Protein AF-X1G2Q8-F1 (afdb_monomer)

Nearest PDB structures (foldseek):
  5odh-assembly1_C  TM=8.848E-01  e=3.169E-07  Methanothermococcus thermolithotrophicus DSM 2095
  5odc-assembly1_I  TM=8.847E-01  e=3.314E-07  Methanothermococcus thermolithotrophicus DSM 2095
  7bkb-assembly1_C  TM=8.413E-01  e=1.380E-05  Methanospirillum hungatei JF-1

Structure (mmCIF, N/CA/C/O backbone):
data_AF-X1G2Q8-F1
#
_entry.id   AF-X1G2Q8-F1
#
loop_
_atom_site.group_PDB
_atom_site.id
_atom_site.type_symbol
_atom_site.label_atom_id
_atom_site.label_alt_id
_atom_site.label_comp_id
_atom_site.label_asym_id
_atom_site.label_entity_id
_atom_site.label_seq_id
_atom_site.pdbx_PDB_ins_code
_atom_site.Cartn_x
_atom_site.Cartn_y
_atom_site.Cartn_z
_atom_site.occupancy
_atom_site.B_iso_or_equiv
_atom_site.auth_seq_id
_atom_site.auth_comp_id
_atom_site.auth_asym_id
_atom_site.auth_atom_id
_atom_site.pdbx_PDB_model_num
ATOM 1 N N . MET A 1 1 ? 12.131 -15.204 2.339 1.00 41.84 1 MET A N 1
ATOM 2 C CA . MET A 1 1 ? 13.193 -14.345 1.762 1.00 41.84 1 MET A CA 1
ATOM 3 C C . MET A 1 1 ? 14.150 -13.924 2.862 1.00 41.84 1 MET A C 1
ATOM 5 O O . MET A 1 1 ? 13.689 -13.486 3.911 1.00 41.84 1 MET A O 1
ATOM 9 N N . ILE A 1 2 ? 15.453 -14.080 2.629 1.00 36.53 2 ILE A N 1
ATOM 10 C CA . ILE A 1 2 ? 16.525 -13.658 3.540 1.00 36.53 2 ILE A CA 1
ATOM 11 C C . ILE A 1 2 ? 16.548 -12.122 3.566 1.00 36.53 2 ILE A C 1
ATOM 13 O O . ILE A 1 2 ? 16.654 -11.487 2.520 1.00 36.53 2 ILE A O 1
ATOM 17 N N . LYS A 1 3 ? 16.390 -11.524 4.751 1.00 46.16 3 LYS A N 1
ATOM 18 C CA . LYS A 1 3 ? 16.389 -10.066 4.942 1.00 46.16 3 LYS A CA 1
ATOM 19 C C . LYS A 1 3 ? 17.826 -9.549 4.924 1.00 46.16 3 LYS A C 1
ATOM 21 O O . LYS A 1 3 ? 18.593 -9.859 5.832 1.00 46.16 3 LYS A O 1
ATOM 26 N N . ILE A 1 4 ? 18.192 -8.748 3.924 1.00 68.69 4 ILE A N 1
ATOM 27 C CA . ILE A 1 4 ? 19.528 -8.142 3.828 1.00 68.69 4 ILE A CA 1
ATOM 28 C C . ILE A 1 4 ? 19.425 -6.683 4.271 1.00 68.69 4 ILE A C 1
ATOM 30 O O . ILE A 1 4 ? 19.129 -5.789 3.481 1.00 68.69 4 ILE A O 1
ATOM 34 N N . LYS A 1 5 ? 19.688 -6.443 5.559 1.00 67.31 5 LYS A N 1
ATOM 35 C CA . LYS A 1 5 ? 19.560 -5.133 6.225 1.00 67.31 5 LYS A CA 1
ATOM 36 C C . LYS A 1 5 ? 20.263 -3.988 5.478 1.00 67.31 5 LYS A C 1
ATOM 38 O O . LYS A 1 5 ? 19.751 -2.874 5.474 1.00 67.31 5 LYS A O 1
ATOM 43 N N . ALA A 1 6 ? 21.399 -4.265 4.834 1.00 70.75 6 ALA A N 1
ATOM 44 C CA . ALA A 1 6 ? 22.154 -3.285 4.051 1.00 70.75 6 ALA A CA 1
ATOM 45 C C . ALA A 1 6 ? 21.423 -2.840 2.771 1.00 70.75 6 ALA A C 1
ATOM 47 O O . ALA A 1 6 ? 21.467 -1.666 2.410 1.00 70.75 6 ALA A O 1
ATOM 48 N N . ILE A 1 7 ? 20.712 -3.756 2.101 1.00 65.44 7 ILE A N 1
ATOM 49 C CA . ILE A 1 7 ? 19.916 -3.417 0.916 1.00 65.44 7 ILE A CA 1
ATOM 50 C C . ILE A 1 7 ? 18.719 -2.566 1.341 1.00 65.44 7 ILE A C 1
ATOM 52 O O . ILE A 1 7 ? 18.466 -1.516 0.762 1.00 65.44 7 ILE A O 1
ATOM 56 N N . GLU A 1 8 ? 18.041 -2.961 2.419 1.00 58.03 8 GLU A N 1
ATOM 57 C CA . GLU A 1 8 ? 16.879 -2.240 2.952 1.00 58.03 8 GLU A CA 1
ATOM 58 C C . GLU A 1 8 ? 17.214 -0.820 3.430 1.00 58.03 8 GLU A C 1
ATOM 60 O O . GLU A 1 8 ? 16.385 0.083 3.318 1.00 58.03 8 GLU A O 1
ATOM 65 N N . SER A 1 9 ? 18.419 -0.606 3.968 1.00 66.06 9 SER A N 1
ATOM 66 C CA . SER A 1 9 ? 18.833 0.704 4.474 1.00 66.06 9 SER A CA 1
ATOM 67 C C . SER A 1 9 ? 19.302 1.667 3.388 1.00 66.06 9 SER A C 1
ATOM 69 O O . SER A 1 9 ? 19.160 2.874 3.585 1.00 66.06 9 SER A O 1
ATOM 71 N N . ASN A 1 10 ? 19.851 1.147 2.284 1.00 72.44 10 ASN A N 1
ATOM 72 C CA . ASN A 1 10 ? 20.567 1.943 1.280 1.00 72.44 10 ASN A CA 1
ATOM 73 C C . ASN A 1 10 ? 19.833 2.023 -0.068 1.00 72.44 10 ASN A C 1
ATOM 75 O O . ASN A 1 10 ? 19.948 3.027 -0.763 1.00 72.44 10 ASN A O 1
ATOM 79 N N . PHE A 1 11 ? 19.036 1.012 -0.419 1.00 72.12 11 PHE A N 1
ATOM 80 C CA . PHE A 1 11 ? 18.315 0.913 -1.692 1.00 72.12 11 PHE A CA 1
ATOM 81 C C . PHE A 1 11 ? 16.807 0.978 -1.457 1.00 72.12 11 PHE A C 1
ATOM 83 O O . PHE A 1 11 ? 16.052 0.057 -1.772 1.00 72.12 11 PHE A O 1
ATOM 90 N N . SER A 1 12 ? 16.360 2.084 -0.863 1.00 69.44 12 SER A N 1
ATOM 91 C CA . SER A 1 12 ? 14.930 2.339 -0.699 1.00 69.44 12 SER A CA 1
ATOM 92 C C . SER A 1 12 ? 14.227 2.432 -2.060 1.00 69.44 12 SER A C 1
ATOM 94 O O . SER A 1 12 ? 14.839 2.724 -3.090 1.00 69.44 12 SER A O 1
ATOM 96 N N . LEU A 1 13 ? 12.908 2.231 -2.068 1.00 60.91 13 LEU A N 1
ATOM 97 C CA . LEU A 1 13 ? 12.103 2.379 -3.282 1.00 60.91 13 LEU A CA 1
ATOM 98 C C . LEU A 1 13 ? 12.210 3.798 -3.873 1.00 60.91 13 LEU A C 1
ATOM 100 O O . LEU A 1 13 ? 12.241 3.959 -5.093 1.00 60.91 13 LEU A O 1
ATOM 104 N N . ASP A 1 14 ? 12.316 4.820 -3.019 1.00 60.91 14 ASP A N 1
ATOM 105 C CA . ASP A 1 14 ? 12.543 6.207 -3.437 1.00 60.91 14 ASP A CA 1
ATOM 106 C C . ASP A 1 14 ? 13.871 6.346 -4.195 1.00 60.91 14 ASP A C 1
ATOM 108 O O . ASP A 1 14 ? 13.905 6.964 -5.261 1.00 60.91 14 ASP A O 1
ATOM 112 N N . TRP A 1 15 ? 14.943 5.733 -3.676 1.00 78.25 15 TRP A N 1
ATOM 113 C CA . TRP A 1 15 ? 16.259 5.736 -4.314 1.00 78.25 15 TRP A CA 1
ATOM 114 C C . TRP A 1 15 ? 16.225 5.026 -5.667 1.00 78.25 15 TRP A C 1
ATOM 116 O O . TRP A 1 15 ? 16.667 5.596 -6.659 1.00 78.25 15 TRP A O 1
ATOM 126 N N . LEU A 1 16 ? 15.632 3.828 -5.744 1.00 72.12 16 LEU A N 1
ATOM 127 C CA . LEU A 1 16 ? 15.523 3.065 -6.995 1.00 72.12 16 LEU A CA 1
ATOM 128 C C . LEU A 1 16 ? 14.726 3.823 -8.061 1.00 72.12 16 LEU A C 1
ATOM 130 O O . LEU A 1 16 ? 15.129 3.881 -9.223 1.00 72.12 16 LEU A O 1
ATOM 134 N N . ASN A 1 17 ? 13.615 4.449 -7.668 1.00 66.38 17 ASN A N 1
ATOM 135 C CA . ASN A 1 17 ? 12.820 5.273 -8.571 1.00 66.38 17 ASN A CA 1
ATOM 136 C C . ASN A 1 17 ? 13.583 6.523 -9.021 1.00 66.38 17 ASN A C 1
ATOM 138 O O . ASN A 1 17 ? 13.480 6.913 -10.182 1.00 66.38 17 ASN A O 1
ATOM 142 N N . ALA A 1 18 ? 14.342 7.163 -8.127 1.00 72.25 18 ALA A N 1
ATOM 143 C CA . ALA A 1 18 ? 15.193 8.292 -8.483 1.00 72.25 18 ALA A CA 1
ATOM 144 C C . ALA A 1 18 ? 16.290 7.869 -9.462 1.00 72.25 18 ALA A C 1
ATOM 146 O O . ALA A 1 18 ? 16.421 8.479 -10.518 1.00 72.25 18 ALA A O 1
ATOM 147 N N . PHE A 1 19 ? 16.991 6.776 -9.169 1.00 82.75 19 PHE A N 1
ATOM 148 C CA . PHE A 1 19 ? 18.004 6.191 -10.037 1.00 82.75 19 PHE A CA 1
ATOM 149 C C . PHE A 1 19 ? 17.450 5.873 -11.432 1.00 82.75 19 PHE A C 1
ATOM 151 O O . PHE A 1 19 ? 18.020 6.312 -12.426 1.00 82.75 19 PHE A O 1
ATOM 158 N N . HIS A 1 20 ? 16.297 5.200 -11.526 1.00 80.31 20 HIS A N 1
ATOM 159 C CA . HIS A 1 20 ? 15.651 4.908 -12.809 1.00 80.31 20 HIS A CA 1
ATOM 160 C C . HIS A 1 20 ? 15.349 6.180 -13.617 1.00 80.31 20 HIS A C 1
ATOM 162 O O . HIS A 1 20 ? 15.595 6.220 -14.823 1.00 80.31 20 HIS A O 1
ATOM 168 N N . ARG A 1 21 ? 14.861 7.241 -12.956 1.00 78.94 21 ARG A N 1
ATOM 169 C CA . ARG A 1 21 ? 14.631 8.541 -13.607 1.00 78.94 21 ARG A CA 1
ATOM 170 C C . ARG A 1 21 ? 15.933 9.167 -14.099 1.00 78.94 21 ARG A C 1
ATOM 172 O O . ARG A 1 21 ? 15.980 9.584 -15.251 1.00 78.94 21 ARG A O 1
ATOM 179 N N . TYR A 1 22 ? 16.968 9.205 -13.259 1.00 84.38 22 TYR A N 1
ATOM 180 C CA . TYR A 1 22 ? 18.265 9.771 -13.630 1.00 84.38 22 TYR A CA 1
ATOM 181 C C . TYR A 1 22 ? 18.888 9.027 -14.810 1.00 84.38 22 TYR A C 1
ATOM 183 O O . TYR A 1 22 ? 19.358 9.657 -15.750 1.00 84.38 22 TYR A O 1
ATOM 191 N N . MET A 1 23 ? 18.821 7.695 -14.822 1.00 85.69 23 MET A N 1
ATOM 192 C CA . MET A 1 23 ? 19.307 6.891 -15.944 1.00 85.69 23 MET A CA 1
ATOM 193 C C . MET A 1 23 ? 18.595 7.238 -17.255 1.00 85.69 23 MET A C 1
ATOM 195 O O . MET A 1 23 ? 19.252 7.396 -18.282 1.00 85.69 23 MET A O 1
ATOM 199 N N . ALA A 1 24 ? 17.270 7.410 -17.226 1.00 82.75 24 ALA A N 1
ATOM 200 C CA . ALA A 1 24 ? 16.497 7.776 -18.411 1.00 82.75 24 ALA A CA 1
ATOM 201 C C . ALA A 1 24 ? 16.858 9.178 -18.936 1.00 82.75 24 ALA A C 1
ATOM 203 O O . ALA A 1 24 ? 17.071 9.349 -20.136 1.00 82.75 24 ALA A O 1
ATOM 204 N N . THR A 1 25 ? 16.983 10.173 -18.050 1.00 83.88 25 THR A N 1
ATOM 205 C CA . THR A 1 25 ? 17.378 11.536 -18.446 1.00 83.88 25 THR A CA 1
ATOM 206 C C . THR A 1 25 ? 18.802 11.580 -18.985 1.00 83.88 25 THR A C 1
ATOM 208 O O . THR A 1 25 ? 19.056 12.207 -20.009 1.00 83.88 25 THR A O 1
ATOM 211 N N . THR A 1 26 ? 19.722 10.860 -18.344 1.00 88.94 26 THR A N 1
ATOM 212 C CA . THR A 1 26 ? 21.120 10.766 -18.766 1.00 88.94 26 THR A CA 1
ATOM 213 C C . THR A 1 26 ? 21.237 10.105 -20.140 1.00 88.94 26 THR A C 1
ATOM 215 O O . THR A 1 26 ? 21.936 10.622 -21.009 1.00 88.94 26 THR A O 1
ATOM 218 N N . ALA A 1 27 ? 20.496 9.019 -20.385 1.00 87.44 27 ALA A N 1
ATOM 219 C CA . ALA A 1 27 ? 20.452 8.363 -21.691 1.00 87.44 27 ALA A CA 1
ATOM 220 C C . ALA A 1 27 ? 19.905 9.284 -22.795 1.00 87.44 27 ALA A C 1
ATOM 222 O O . ALA A 1 27 ? 20.453 9.310 -23.896 1.00 87.44 27 ALA A O 1
ATOM 223 N N . LEU A 1 28 ? 18.862 10.071 -22.505 1.00 88.69 28 LEU A N 1
ATOM 224 C CA . LEU A 1 28 ? 18.304 11.041 -23.451 1.00 88.69 28 LEU A CA 1
ATOM 225 C C . LEU A 1 28 ? 19.317 12.135 -23.822 1.00 88.69 28 LEU A C 1
ATOM 227 O O . LEU A 1 28 ? 19.447 12.470 -25.001 1.00 88.69 28 LEU A O 1
ATOM 231 N N . ILE A 1 29 ? 20.052 12.657 -22.835 1.00 90.88 29 ILE A N 1
ATOM 232 C CA . ILE A 1 29 ? 21.080 13.685 -23.043 1.00 90.88 29 ILE A CA 1
ATOM 233 C C . ILE A 1 29 ? 22.232 13.117 -23.873 1.00 90.88 29 ILE A C 1
ATOM 235 O O . ILE A 1 29 ? 22.503 13.623 -24.960 1.00 90.88 29 ILE A O 1
ATOM 239 N N . PHE A 1 30 ? 22.874 12.040 -23.412 1.00 92.44 30 PHE A N 1
ATOM 240 C CA . PHE A 1 30 ? 24.030 11.473 -24.110 1.00 92.44 30 PHE A CA 1
ATOM 241 C C . PHE A 1 30 ? 23.675 10.948 -25.500 1.00 92.44 30 PHE A C 1
ATOM 243 O O . PHE A 1 30 ? 24.440 11.164 -26.436 1.00 92.44 30 PHE A O 1
ATOM 250 N N . GLY A 1 31 ? 22.505 10.323 -25.670 1.00 88.00 31 GLY A N 1
ATOM 251 C CA . GLY A 1 31 ? 22.037 9.873 -26.981 1.00 88.00 31 GLY A CA 1
ATOM 252 C C . GLY A 1 31 ? 21.821 11.030 -27.961 1.00 88.00 31 GLY A C 1
ATOM 253 O O . GLY A 1 31 ? 22.166 10.914 -29.135 1.00 88.00 31 GLY A O 1
ATOM 254 N N . SER A 1 32 ? 21.310 12.167 -27.483 1.00 90.44 32 SER A N 1
ATOM 255 C CA . SER A 1 32 ? 21.100 13.357 -28.320 1.00 90.44 32 SER A CA 1
ATOM 256 C C . SER A 1 32 ? 22.403 14.079 -28.653 1.00 90.44 32 SER A C 1
ATOM 258 O O . SER A 1 32 ? 22.590 14.505 -29.791 1.00 90.44 32 SER A O 1
ATOM 260 N N . VAL A 1 33 ? 23.333 14.158 -27.699 1.00 91.75 33 VAL A N 1
ATOM 261 C CA . VAL A 1 33 ? 24.682 14.689 -27.939 1.00 91.75 33 VAL A CA 1
ATOM 262 C C . VAL A 1 33 ? 25.431 13.814 -28.944 1.00 91.75 33 VAL A C 1
ATOM 264 O O . VAL A 1 33 ? 25.991 14.336 -29.902 1.00 91.75 33 VAL A O 1
ATOM 267 N N . HIS A 1 34 ? 25.386 12.488 -28.786 1.00 89.06 34 HIS A N 1
ATOM 268 C CA . HIS A 1 34 ? 25.980 11.537 -29.727 1.00 89.06 34 HIS A CA 1
ATOM 269 C C . HIS A 1 34 ? 25.441 11.725 -31.151 1.00 89.06 34 HIS A C 1
ATOM 271 O O . HIS A 1 34 ? 26.223 11.840 -32.093 1.00 89.06 34 HIS A O 1
ATOM 277 N N . TYR A 1 35 ? 24.115 11.820 -31.298 1.00 88.25 35 TYR A N 1
ATOM 278 C CA . TYR A 1 35 ? 23.466 12.062 -32.587 1.00 88.25 35 TYR A CA 1
ATOM 279 C C . TYR A 1 35 ? 23.951 13.357 -33.257 1.00 88.25 35 TYR A C 1
ATOM 281 O O . TYR A 1 35 ? 24.228 13.377 -34.455 1.00 88.25 35 TYR A O 1
ATOM 289 N N . PHE A 1 36 ? 24.082 14.436 -32.482 1.00 87.62 36 PHE A N 1
ATOM 290 C CA . PHE A 1 36 ? 24.537 15.728 -32.987 1.00 87.62 36 PHE A CA 1
ATOM 291 C C . PHE A 1 36 ? 26.019 15.716 -33.387 1.00 87.62 36 PHE A C 1
ATOM 293 O O . PHE A 1 36 ? 26.355 16.148 -34.488 1.00 87.62 36 PHE A O 1
ATOM 300 N N . LEU A 1 37 ? 26.895 15.172 -32.533 1.00 86.38 37 LEU A N 1
ATOM 301 C CA . LEU A 1 37 ? 28.341 15.126 -32.776 1.00 86.38 37 LEU A CA 1
ATOM 302 C C . LEU A 1 37 ? 28.694 14.348 -34.046 1.00 86.38 37 LEU A C 1
ATOM 304 O O . LEU A 1 37 ? 29.526 14.800 -34.829 1.00 86.38 37 LEU A O 1
ATOM 308 N N . LEU A 1 38 ? 28.030 13.215 -34.293 1.00 82.12 38 LEU A N 1
ATOM 309 C CA . LEU A 1 38 ? 28.273 12.429 -35.504 1.00 82.12 38 LEU A CA 1
ATOM 310 C C . LEU A 1 38 ? 27.849 13.161 -36.783 1.00 82.12 38 LEU A C 1
ATOM 312 O O . LEU A 1 38 ? 28.396 12.902 -37.847 1.00 82.12 38 LEU A O 1
ATOM 316 N N . ARG A 1 39 ? 26.914 14.109 -36.701 1.00 78.81 39 ARG A N 1
ATOM 317 C CA . ARG A 1 39 ? 26.421 14.840 -37.874 1.00 78.81 39 ARG A CA 1
ATOM 318 C C . ARG A 1 39 ? 27.320 16.002 -38.296 1.00 78.81 39 ARG A C 1
ATOM 320 O O . ARG A 1 39 ? 27.173 16.496 -39.408 1.00 78.81 39 ARG A O 1
ATOM 327 N N . ILE A 1 40 ? 28.220 16.436 -37.415 1.00 80.25 40 ILE A N 1
ATOM 328 C CA . ILE A 1 40 ? 29.145 17.547 -37.668 1.00 80.25 40 ILE A CA 1
ATOM 329 C C . ILE A 1 40 ? 30.427 17.075 -38.368 1.00 80.25 40 ILE A C 1
ATOM 331 O O . ILE A 1 40 ? 31.076 17.884 -39.022 1.00 80.25 40 ILE A O 1
ATOM 335 N N . GLY A 1 41 ? 30.802 15.796 -38.258 1.00 64.12 41 GLY A N 1
ATOM 336 C CA . GLY A 1 41 ? 32.177 15.388 -38.566 1.00 64.12 41 GLY A CA 1
ATOM 337 C C . GLY A 1 41 ? 32.388 14.015 -39.197 1.00 64.12 41 GLY A C 1
ATOM 338 O O . GLY A 1 41 ? 33.498 13.507 -39.076 1.00 64.12 41 GLY A O 1
ATOM 339 N N . GLY A 1 42 ? 31.393 13.386 -39.834 1.00 64.94 42 GLY A N 1
ATOM 340 C CA . GLY A 1 42 ? 31.633 12.077 -40.453 1.00 64.94 42 GLY A CA 1
ATOM 341 C C . GLY A 1 42 ? 30.783 11.743 -41.674 1.00 64.94 42 GLY A C 1
ATOM 342 O O . GLY A 1 42 ? 29.562 11.897 -41.662 1.00 64.94 42 GLY A O 1
ATOM 343 N N . ASP A 1 43 ? 31.455 11.204 -42.691 1.00 75.12 43 ASP A N 1
ATOM 344 C CA . ASP A 1 43 ? 30.841 10.471 -43.793 1.00 75.12 43 ASP A CA 1
ATOM 345 C C . ASP A 1 43 ? 30.563 9.036 -43.334 1.00 75.12 43 ASP A C 1
ATOM 347 O O . ASP A 1 43 ? 31.471 8.226 -43.143 1.00 75.12 43 ASP A O 1
ATOM 351 N N . PHE A 1 44 ? 29.288 8.719 -43.119 1.00 80.75 44 PHE A N 1
ATOM 352 C CA . PHE A 1 44 ? 28.847 7.394 -42.687 1.00 80.75 44 PHE A CA 1
ATOM 353 C C . PHE A 1 44 ? 28.037 6.700 -43.779 1.00 80.75 44 PHE A C 1
ATOM 355 O O . PHE A 1 44 ? 27.353 7.343 -44.577 1.00 80.75 44 PHE A O 1
ATOM 362 N N . GLU A 1 45 ? 28.043 5.363 -43.761 1.00 85.12 45 GLU A N 1
ATOM 363 C CA . GLU A 1 45 ? 27.166 4.564 -44.616 1.00 85.12 45 GLU A CA 1
ATOM 364 C C . GLU A 1 45 ? 25.705 5.029 -44.480 1.00 85.12 45 GLU A C 1
ATOM 366 O O . GLU A 1 45 ? 25.176 5.187 -43.373 1.00 85.12 45 GLU A O 1
ATOM 371 N N . VAL A 1 46 ? 25.015 5.174 -45.615 1.00 87.12 46 VAL A N 1
ATOM 372 C CA . VAL A 1 46 ? 23.612 5.627 -45.683 1.00 87.12 46 VAL A CA 1
ATOM 373 C C . VAL A 1 46 ? 22.701 4.795 -44.771 1.00 87.12 46 VAL A C 1
ATOM 375 O O . VAL A 1 46 ? 21.800 5.325 -44.117 1.00 87.12 46 VAL A O 1
ATOM 378 N N . ILE A 1 47 ? 22.955 3.487 -44.682 1.00 87.44 47 ILE A N 1
ATOM 379 C CA . ILE A 1 47 ? 22.198 2.556 -43.836 1.00 87.44 47 ILE A CA 1
ATOM 380 C C . ILE A 1 47 ? 22.423 2.857 -42.345 1.00 87.44 47 ILE A C 1
ATOM 382 O O . ILE A 1 47 ? 21.463 2.882 -41.568 1.00 87.44 47 ILE A O 1
ATOM 386 N N . GLN A 1 48 ? 23.664 3.134 -41.935 1.00 87.94 48 GLN A N 1
ATOM 387 C CA . GLN A 1 48 ? 23.995 3.478 -40.550 1.00 87.94 48 GLN A CA 1
ATOM 388 C C . GLN A 1 48 ? 23.350 4.812 -40.144 1.00 87.94 48 GLN A C 1
ATOM 390 O O . GLN A 1 48 ? 22.769 4.907 -39.062 1.00 87.94 48 GLN A O 1
ATOM 395 N N . MET A 1 49 ? 23.353 5.806 -41.037 1.00 87.12 49 MET A N 1
ATOM 396 C CA . MET A 1 49 ? 22.674 7.087 -40.808 1.00 87.12 49 MET A CA 1
ATOM 397 C C . MET A 1 49 ? 21.158 6.925 -40.691 1.00 87.12 49 MET A C 1
ATOM 399 O O . MET A 1 49 ? 20.535 7.449 -39.770 1.00 87.12 49 MET A O 1
ATOM 403 N N . ARG A 1 50 ? 20.537 6.162 -41.597 1.00 90.38 50 ARG A N 1
ATOM 404 C CA . ARG A 1 50 ? 19.079 5.979 -41.611 1.00 90.38 50 ARG A CA 1
ATOM 405 C C . ARG A 1 50 ? 18.576 5.261 -40.360 1.00 90.38 50 ARG A C 1
ATOM 407 O O . ARG A 1 50 ? 17.592 5.688 -39.760 1.00 90.38 50 ARG A O 1
ATOM 414 N N . THR A 1 51 ? 19.256 4.190 -39.960 1.00 91.62 51 THR A N 1
ATOM 415 C CA . THR A 1 51 ? 18.925 3.440 -38.737 1.00 91.62 51 THR A CA 1
ATOM 416 C C . THR A 1 51 ? 19.172 4.263 -37.476 1.00 91.62 51 THR A C 1
ATOM 418 O O . THR A 1 51 ? 18.340 4.227 -36.570 1.00 91.62 51 THR A O 1
ATOM 421 N N . GLY A 1 52 ? 20.242 5.065 -37.445 1.00 89.44 52 GLY A N 1
ATOM 422 C CA . GLY A 1 52 ? 20.531 5.994 -36.351 1.00 89.44 52 GLY A CA 1
ATOM 423 C C . GLY A 1 52 ? 19.446 7.056 -36.195 1.00 89.44 52 GLY A C 1
ATOM 424 O O . GLY A 1 52 ? 18.908 7.224 -35.102 1.00 89.44 52 GLY A O 1
ATOM 425 N N . ASN A 1 53 ? 19.038 7.699 -37.295 1.00 90.62 53 ASN A N 1
ATOM 426 C CA . ASN A 1 53 ? 17.955 8.688 -37.305 1.00 90.62 53 ASN A CA 1
ATOM 427 C C . ASN A 1 53 ? 16.643 8.096 -36.772 1.00 90.62 53 ASN A C 1
ATOM 429 O O . ASN A 1 53 ? 15.970 8.711 -35.945 1.00 90.62 53 ASN A O 1
ATOM 433 N N . PHE A 1 54 ? 16.279 6.897 -37.233 1.00 92.12 54 PHE A N 1
ATOM 434 C CA . PHE A 1 54 ? 15.028 6.247 -36.845 1.00 92.12 54 PHE A CA 1
ATOM 435 C C . PHE A 1 54 ? 15.046 5.781 -35.379 1.00 92.12 54 PHE A C 1
ATOM 437 O O . PHE A 1 54 ? 14.084 5.998 -34.634 1.00 92.12 54 PHE A O 1
ATOM 444 N N . GLY A 1 55 ? 16.160 5.193 -34.932 1.00 90.81 55 GLY A N 1
ATOM 445 C CA . GLY A 1 55 ? 16.370 4.800 -33.538 1.00 90.81 55 GLY A CA 1
ATOM 446 C C . GLY A 1 55 ? 16.329 6.000 -32.590 1.00 90.81 55 GLY A C 1
ATOM 447 O O . GLY A 1 55 ? 15.600 5.978 -31.601 1.00 90.81 55 GLY A O 1
ATOM 448 N N . TRP A 1 56 ? 17.031 7.084 -32.925 1.00 91.56 56 TRP A N 1
ATOM 449 C CA . TRP A 1 56 ? 17.041 8.305 -32.119 1.00 91.56 56 TRP A CA 1
ATOM 450 C C . TRP A 1 56 ? 15.665 8.982 -32.070 1.00 91.56 56 TRP A C 1
ATOM 452 O O . TRP A 1 56 ? 15.160 9.247 -30.980 1.00 91.56 56 TRP A O 1
ATOM 462 N N . ALA A 1 57 ? 15.014 9.198 -33.219 1.00 92.56 57 ALA A N 1
ATOM 463 C CA . ALA A 1 57 ? 13.712 9.863 -33.272 1.00 92.56 57 ALA A CA 1
ATOM 464 C C . ALA A 1 57 ? 12.641 9.094 -32.481 1.00 92.56 57 ALA A C 1
ATOM 466 O O . ALA A 1 57 ? 11.898 9.688 -31.698 1.00 92.56 57 ALA A O 1
ATOM 467 N N . SER A 1 58 ? 12.595 7.765 -32.632 1.00 92.00 58 SER A N 1
ATOM 468 C CA . SER A 1 58 ? 11.668 6.915 -31.874 1.00 92.00 58 SER A CA 1
ATOM 469 C C . SER A 1 58 ? 11.967 6.915 -30.372 1.00 92.00 58 SER A C 1
ATOM 471 O O . SER A 1 58 ? 11.041 6.891 -29.559 1.00 92.00 58 SER A O 1
ATOM 473 N N . PHE A 1 59 ? 13.240 6.955 -29.970 1.00 90.25 59 PHE A N 1
ATOM 474 C CA . PHE A 1 59 ? 13.633 7.013 -28.564 1.00 90.25 59 PHE A CA 1
ATOM 475 C C . PHE A 1 59 ? 13.270 8.351 -27.921 1.00 90.25 59 PHE A C 1
ATOM 477 O O . PHE A 1 59 ? 12.612 8.360 -26.882 1.00 90.25 59 PHE A O 1
ATOM 484 N N . VAL A 1 60 ? 13.633 9.469 -28.557 1.00 91.75 60 VAL A N 1
ATOM 485 C CA . VAL A 1 60 ? 13.323 10.822 -28.072 1.00 91.75 60 VAL A CA 1
ATOM 486 C C . VAL A 1 60 ? 11.818 11.017 -27.960 1.00 91.75 60 VAL A C 1
ATOM 488 O O . VAL A 1 60 ? 11.344 11.436 -26.907 1.00 91.75 60 VAL A O 1
ATOM 491 N N . LEU A 1 61 ? 11.054 10.657 -28.997 1.00 90.75 61 LEU A N 1
ATOM 492 C CA . LEU A 1 61 ? 9.599 10.794 -28.991 1.00 90.75 61 LEU A CA 1
ATOM 493 C C . LEU A 1 61 ? 8.969 10.046 -27.809 1.00 90.75 61 LEU A C 1
ATOM 495 O O . LEU A 1 61 ? 8.215 10.633 -27.032 1.00 90.75 61 LEU A O 1
ATOM 499 N N . LEU A 1 62 ? 9.295 8.761 -27.639 1.00 89.12 62 LEU A N 1
ATOM 500 C CA . LEU A 1 62 ? 8.722 7.962 -26.557 1.00 89.12 62 LEU A CA 1
ATOM 501 C C . LEU A 1 62 ? 9.211 8.403 -25.173 1.00 89.12 62 LEU A C 1
ATOM 503 O O . LEU A 1 62 ? 8.426 8.366 -24.229 1.00 89.12 62 LEU A O 1
ATOM 507 N N . MET A 1 63 ? 10.464 8.843 -25.033 1.00 85.75 63 MET A N 1
ATOM 508 C CA . MET A 1 63 ? 10.994 9.375 -23.772 1.00 85.75 63 MET A CA 1
ATOM 509 C C . MET A 1 63 ? 10.329 10.691 -23.379 1.00 85.75 63 MET A C 1
ATOM 511 O O . MET A 1 63 ? 9.913 10.839 -22.232 1.00 85.75 63 MET A O 1
ATOM 515 N N . VAL A 1 64 ? 10.164 11.623 -24.319 1.00 85.12 64 VAL A N 1
ATOM 516 C CA . VAL A 1 64 ? 9.472 12.896 -24.080 1.00 85.12 64 VAL A CA 1
ATOM 517 C C . VAL A 1 64 ? 8.023 12.638 -23.687 1.00 85.12 64 VAL A C 1
ATOM 519 O O . VAL A 1 64 ? 7.567 13.153 -22.667 1.00 85.12 64 VAL A O 1
ATOM 522 N N . LEU A 1 65 ? 7.314 11.774 -24.420 1.00 81.19 65 LEU A N 1
ATOM 523 C CA . LEU A 1 65 ? 5.956 11.383 -24.048 1.00 81.19 65 LEU A CA 1
ATOM 524 C C . LEU A 1 65 ? 5.925 10.693 -22.672 1.00 81.19 65 LEU A C 1
ATOM 526 O O . LEU A 1 65 ? 5.043 10.976 -21.865 1.00 81.19 65 LEU A O 1
ATOM 530 N N . ALA A 1 66 ? 6.902 9.840 -22.351 1.00 76.75 66 ALA A N 1
ATOM 531 C CA . ALA A 1 66 ? 6.966 9.168 -21.055 1.00 76.75 66 ALA A CA 1
ATOM 532 C C . ALA A 1 66 ? 7.172 10.176 -19.921 1.00 76.75 66 ALA A C 1
ATOM 534 O O . ALA A 1 66 ? 6.472 10.110 -18.917 1.00 76.75 66 ALA A O 1
ATOM 535 N N . ILE A 1 67 ? 8.054 11.161 -20.087 1.00 74.88 67 ILE A N 1
ATOM 536 C CA . ILE A 1 67 ? 8.246 12.243 -19.114 1.00 74.88 67 ILE A CA 1
ATOM 537 C C . ILE A 1 67 ? 6.949 13.055 -18.974 1.00 74.88 67 ILE A C 1
ATOM 539 O O . ILE A 1 67 ? 6.453 13.247 -17.860 1.00 74.88 67 ILE A O 1
ATOM 543 N N . ILE A 1 68 ? 6.332 13.454 -20.090 1.00 71.69 68 ILE A N 1
ATOM 544 C CA . ILE A 1 68 ? 5.089 14.238 -20.098 1.00 71.69 68 ILE A CA 1
ATOM 545 C C . ILE A 1 68 ? 3.933 13.498 -19.430 1.00 71.69 68 ILE A C 1
ATOM 547 O O . ILE A 1 68 ? 3.109 14.160 -18.811 1.00 71.69 68 ILE A O 1
ATOM 551 N N . PHE A 1 69 ? 3.843 12.171 -19.500 1.00 67.25 69 PHE A N 1
ATOM 552 C CA . PHE A 1 69 ? 2.702 11.430 -18.945 1.00 67.25 69 PHE A CA 1
ATOM 553 C C . PHE A 1 69 ? 2.996 10.657 -17.652 1.00 67.25 69 PHE A C 1
ATOM 555 O O . PHE A 1 69 ? 2.057 10.224 -16.983 1.00 67.25 69 PHE A O 1
ATOM 562 N N . MET A 1 70 ? 4.265 10.486 -17.272 1.00 66.31 70 MET A N 1
ATOM 563 C CA . MET A 1 70 ? 4.672 9.667 -16.119 1.00 66.31 70 MET A CA 1
ATOM 564 C C . MET A 1 70 ? 5.454 10.437 -15.043 1.00 66.31 70 MET A C 1
ATOM 566 O O . MET A 1 70 ? 5.655 9.894 -13.957 1.00 66.31 70 MET A O 1
ATOM 570 N N . TYR A 1 71 ? 5.888 11.679 -15.297 1.00 65.44 71 TYR A N 1
ATOM 571 C CA . TYR A 1 71 ? 6.625 12.485 -14.318 1.00 65.44 71 TYR A CA 1
ATOM 572 C C . TYR A 1 71 ? 5.718 13.484 -13.588 1.00 65.44 71 TYR A C 1
ATOM 574 O O . TYR A 1 71 ? 5.300 14.502 -14.137 1.00 65.44 71 TYR A O 1
ATOM 582 N N . ASN A 1 72 ? 5.417 13.224 -12.319 1.00 54.44 72 ASN A N 1
ATOM 583 C CA . ASN A 1 72 ? 4.439 14.013 -11.556 1.00 54.44 72 ASN A CA 1
ATOM 584 C C . ASN A 1 72 ? 4.919 15.415 -11.142 1.00 54.44 72 ASN A C 1
ATOM 586 O O . ASN A 1 72 ? 4.101 16.221 -10.730 1.00 54.44 72 ASN A O 1
ATOM 590 N N . SER A 1 73 ? 6.211 15.720 -11.281 1.00 51.88 73 SER A N 1
ATOM 591 C CA . SER A 1 73 ? 6.821 16.974 -10.814 1.00 51.88 73 SER A CA 1
ATOM 592 C C . SER A 1 73 ? 6.976 18.043 -11.916 1.00 51.88 73 SER A C 1
ATOM 594 O O . SER A 1 73 ? 7.620 19.061 -11.681 1.00 51.88 73 SER A O 1
ATOM 596 N N . LEU A 1 74 ? 6.425 17.837 -13.122 1.00 52.88 74 LEU A N 1
ATOM 597 C CA . LEU A 1 74 ? 6.407 18.879 -14.163 1.00 52.88 74 LEU A CA 1
ATOM 598 C C . LEU A 1 74 ? 5.250 19.869 -13.897 1.00 52.88 74 LEU A C 1
ATOM 600 O O . LEU A 1 74 ? 4.140 19.462 -13.563 1.00 52.88 74 LEU A O 1
ATOM 604 N N . GLU A 1 75 ? 5.550 21.159 -14.062 1.00 53.03 75 GLU A N 1
ATOM 605 C CA . GLU A 1 75 ? 4.793 22.358 -13.664 1.00 53.03 75 GLU A CA 1
ATOM 606 C C . GLU A 1 75 ? 3.280 22.414 -14.014 1.00 53.03 75 GLU A C 1
ATOM 608 O O . GLU A 1 75 ? 2.774 21.764 -14.935 1.00 53.03 75 GLU A O 1
ATOM 613 N N . ARG A 1 76 ? 2.565 23.325 -13.332 1.00 53.09 76 ARG A N 1
ATOM 614 C CA . ARG A 1 76 ? 1.102 23.574 -13.348 1.00 53.09 76 ARG A CA 1
ATOM 615 C C . ARG A 1 76 ? 0.452 23.703 -14.743 1.00 53.09 76 ARG A C 1
ATOM 617 O O . ARG A 1 76 ? -0.746 23.456 -14.882 1.00 53.09 76 ARG A O 1
ATOM 624 N N . LYS A 1 77 ? 1.207 24.059 -15.793 1.00 54.09 77 LYS A N 1
ATOM 625 C CA . LYS A 1 77 ? 0.712 24.158 -17.186 1.00 54.09 77 LYS A CA 1
ATOM 626 C C . LYS A 1 77 ? 0.486 22.789 -17.850 1.00 54.09 77 LYS A C 1
ATOM 628 O O . LYS A 1 77 ? -0.465 22.642 -18.612 1.00 54.09 77 LYS A O 1
ATOM 633 N N . ILE A 1 78 ? 1.283 21.772 -17.515 1.00 56.53 78 ILE A N 1
ATOM 634 C CA . ILE A 1 78 ? 1.145 20.406 -18.063 1.00 56.53 78 ILE A CA 1
ATOM 635 C C . ILE A 1 78 ? 0.044 19.623 -17.340 1.00 56.53 78 ILE A C 1
ATOM 637 O O . ILE A 1 78 ? -0.590 18.751 -17.935 1.00 56.53 78 ILE A O 1
ATOM 641 N N . GLY A 1 79 ? -0.273 20.004 -16.098 1.00 56.91 79 GLY A N 1
ATOM 642 C CA . GLY A 1 79 ? -1.437 19.495 -15.368 1.00 56.91 79 GLY A CA 1
ATOM 643 C C . GLY A 1 79 ? -2.752 19.674 -16.137 1.00 56.91 79 GLY A C 1
ATOM 644 O O . GLY A 1 79 ? -3.546 18.740 -16.203 1.00 56.91 79 GLY A O 1
ATOM 645 N N . LYS A 1 80 ? -2.947 20.818 -16.816 1.00 59.91 80 LYS A N 1
ATOM 646 C CA . LYS A 1 80 ? -4.138 21.066 -17.654 1.00 59.91 80 LYS A CA 1
ATOM 647 C C . LYS A 1 80 ? -4.212 20.133 -18.865 1.00 59.91 80 LYS A C 1
ATOM 649 O O . LYS A 1 80 ? -5.287 19.634 -19.177 1.00 59.91 80 LYS A O 1
ATOM 654 N N . LEU A 1 81 ? -3.078 19.856 -19.512 1.00 61.72 81 LEU A N 1
ATOM 655 C CA . LEU A 1 81 ? -2.994 18.924 -20.641 1.00 61.72 81 LEU A CA 1
ATOM 656 C C . LEU A 1 81 ? -3.339 17.491 -20.205 1.00 61.72 81 LEU A C 1
ATOM 658 O O . LEU A 1 81 ? -4.099 16.798 -20.876 1.00 61.72 81 LEU A O 1
ATOM 662 N N . ARG A 1 82 ? -2.824 17.060 -19.046 1.00 60.41 82 ARG A N 1
ATOM 663 C CA . ARG A 1 82 ? -3.142 15.750 -18.457 1.00 60.41 82 ARG A CA 1
ATOM 664 C C . ARG A 1 82 ? -4.610 15.649 -18.047 1.00 60.41 82 ARG A C 1
ATOM 666 O O . ARG A 1 82 ? -5.225 14.619 -18.299 1.00 60.41 82 ARG A O 1
ATOM 673 N N . ALA A 1 83 ? -5.179 16.712 -17.478 1.00 57.44 83 ALA A N 1
ATOM 674 C CA . ALA A 1 83 ? -6.598 16.788 -17.134 1.00 57.44 83 ALA A CA 1
ATOM 675 C C . ALA A 1 83 ? -7.506 16.769 -18.381 1.00 57.44 83 ALA A C 1
ATOM 677 O O . ALA A 1 83 ? -8.530 16.089 -18.393 1.00 57.44 83 ALA A O 1
ATOM 678 N N . ALA A 1 84 ? -7.110 17.443 -19.465 1.00 62.69 84 ALA A N 1
ATOM 679 C CA . ALA A 1 84 ? -7.819 17.388 -20.743 1.00 62.69 84 ALA A CA 1
ATOM 680 C C . ALA A 1 84 ? -7.754 15.986 -21.374 1.00 62.69 84 ALA A C 1
ATOM 682 O O . ALA A 1 84 ? -8.783 15.436 -21.763 1.00 62.69 84 ALA A O 1
ATOM 683 N N . ALA A 1 85 ? -6.573 15.359 -21.394 1.00 58.53 85 ALA A N 1
ATOM 684 C CA . ALA A 1 85 ? -6.411 13.977 -21.845 1.00 58.53 85 ALA A CA 1
ATOM 685 C C . ALA A 1 85 ? -7.257 13.005 -20.995 1.00 58.53 85 ALA A C 1
ATOM 687 O O . ALA A 1 85 ? -7.933 12.123 -21.527 1.00 58.53 85 ALA A O 1
ATOM 688 N N . TYR A 1 86 ? -7.295 13.209 -19.676 1.00 54.59 86 TYR A N 1
ATOM 689 C CA . TYR A 1 86 ? -8.138 12.449 -18.754 1.00 54.59 86 TYR A CA 1
ATOM 690 C C . TYR A 1 86 ? -9.632 12.552 -19.105 1.00 54.59 86 TYR A C 1
ATOM 692 O O . TYR A 1 86 ? -10.309 11.525 -19.187 1.00 54.59 86 TYR A O 1
ATOM 700 N N . ASN A 1 87 ? -10.128 13.757 -19.414 1.00 54.69 87 ASN A N 1
ATOM 701 C CA . ASN A 1 87 ? -11.508 13.977 -19.870 1.00 54.69 87 ASN A CA 1
ATOM 702 C C . ASN A 1 87 ? -11.805 13.280 -21.211 1.00 54.69 87 ASN A C 1
ATOM 704 O O . ASN A 1 87 ? -12.924 12.825 -21.438 1.00 54.69 87 ASN A O 1
ATOM 708 N N . MET A 1 88 ? -10.790 13.098 -22.060 1.00 57.38 88 MET A N 1
ATOM 709 C CA . MET A 1 88 ? -10.861 12.300 -23.293 1.00 57.38 88 MET A CA 1
ATOM 710 C C . MET A 1 88 ? -10.702 10.783 -23.063 1.00 57.38 88 MET A C 1
ATOM 712 O O . MET A 1 88 ? -10.499 10.027 -24.011 1.00 57.38 88 MET A O 1
ATOM 716 N N . LYS A 1 89 ? -10.787 10.304 -21.813 1.00 52.06 89 LYS A N 1
ATOM 717 C CA . LYS A 1 89 ? -10.580 8.898 -21.420 1.00 52.06 89 LYS A CA 1
ATOM 718 C C . LYS A 1 89 ? -9.171 8.357 -21.729 1.00 52.06 89 LYS A C 1
ATOM 720 O O . LYS A 1 89 ? -9.011 7.135 -21.821 1.00 52.06 89 LYS A O 1
ATOM 725 N N . PHE A 1 90 ? -8.131 9.197 -21.818 1.00 52.06 90 PHE A N 1
ATOM 726 C CA . PHE A 1 90 ? -6.742 8.713 -21.757 1.00 52.06 90 PHE A CA 1
ATOM 727 C C . PHE A 1 90 ? -6.467 8.152 -20.353 1.00 52.06 90 PHE A C 1
ATOM 729 O O . PHE A 1 90 ? -6.132 8.864 -19.409 1.00 52.06 90 PHE A O 1
ATOM 736 N N . LYS A 1 91 ? -6.672 6.841 -20.204 1.00 53.34 91 LYS A N 1
ATOM 737 C CA . LYS A 1 91 ? -6.492 6.086 -18.956 1.00 53.34 91 LYS A CA 1
ATOM 738 C C . LYS A 1 91 ? -5.033 5.637 -18.773 1.00 53.34 91 LYS A C 1
ATOM 740 O O . LYS A 1 91 ? -4.213 5.704 -19.685 1.00 53.34 91 LYS A O 1
ATOM 745 N N . TYR A 1 92 ? -4.751 5.016 -17.621 1.00 50.38 92 TYR A N 1
ATOM 746 C CA . TYR A 1 92 ? -3.521 4.254 -17.321 1.00 50.38 92 TYR A CA 1
ATOM 747 C C . TYR A 1 92 ? -3.086 3.282 -18.436 1.00 50.38 92 TYR A C 1
ATOM 749 O O . TYR A 1 92 ? -1.893 3.017 -18.599 1.00 50.38 92 TYR A O 1
ATOM 757 N N . SER A 1 93 ? -4.036 2.749 -19.212 1.00 52.44 93 SER A N 1
ATOM 758 C CA . SER A 1 93 ? -3.749 1.881 -20.356 1.00 52.44 93 SER A CA 1
ATOM 759 C C . SER A 1 93 ? -2.784 2.532 -21.344 1.00 52.44 93 SER A C 1
ATOM 761 O O . SER A 1 93 ? -1.875 1.853 -21.809 1.00 52.44 93 SER A O 1
ATOM 763 N N . VAL A 1 94 ? -2.915 3.836 -21.600 1.00 63.44 94 VAL A N 1
ATOM 764 C CA . VAL A 1 94 ? -2.048 4.551 -22.538 1.00 63.44 94 VAL A CA 1
ATOM 765 C C . VAL A 1 94 ? -0.638 4.701 -21.977 1.00 63.44 94 VAL A C 1
ATOM 767 O O . VAL A 1 94 ? 0.310 4.336 -22.657 1.00 63.44 94 VAL A O 1
ATOM 770 N N . ASN A 1 95 ? -0.475 5.116 -20.718 1.00 62.72 95 ASN A N 1
ATOM 771 C CA . ASN A 1 95 ? 0.853 5.225 -20.093 1.00 62.72 95 ASN A CA 1
ATOM 772 C C . ASN A 1 95 ? 1.574 3.872 -20.048 1.00 62.72 95 ASN A C 1
ATOM 774 O O . ASN A 1 95 ? 2.779 3.788 -20.271 1.00 62.72 95 ASN A O 1
ATOM 778 N N . LYS A 1 96 ? 0.825 2.793 -19.792 1.00 62.12 96 LYS A N 1
ATOM 779 C CA . LYS A 1 96 ? 1.347 1.424 -19.837 1.00 62.12 96 LYS A CA 1
ATOM 780 C C . LYS A 1 96 ? 1.800 1.042 -21.245 1.00 62.12 96 LYS A C 1
ATOM 782 O O . LYS A 1 96 ? 2.862 0.443 -21.382 1.00 62.12 96 LYS A O 1
ATOM 787 N N . VAL A 1 97 ? 1.004 1.358 -22.267 1.00 71.56 97 VAL A N 1
ATOM 788 C CA . VAL A 1 97 ? 1.369 1.130 -23.672 1.00 71.56 97 VAL A CA 1
ATOM 789 C C . VAL A 1 97 ? 2.618 1.931 -24.012 1.00 71.56 97 VAL A C 1
ATOM 791 O O . VAL A 1 97 ? 3.592 1.355 -24.475 1.00 71.56 97 VAL A O 1
ATOM 794 N N . LEU A 1 98 ? 2.639 3.216 -23.677 1.00 73.62 98 LEU A N 1
ATOM 795 C CA . LEU A 1 98 ? 3.734 4.122 -23.982 1.00 73.62 98 LEU A CA 1
ATOM 796 C C . LEU A 1 98 ? 5.058 3.684 -23.345 1.00 73.62 98 LEU A C 1
ATOM 798 O O . LEU A 1 98 ? 6.077 3.601 -24.023 1.00 73.62 98 LEU A O 1
ATOM 802 N N . HIS A 1 99 ? 5.035 3.310 -22.065 1.00 74.12 99 HIS A N 1
ATOM 803 C CA . HIS A 1 99 ? 6.221 2.795 -21.384 1.00 74.12 99 HIS A CA 1
ATOM 804 C C . HIS A 1 99 ? 6.669 1.434 -21.934 1.00 74.12 99 HIS A C 1
ATOM 806 O O . HIS A 1 99 ? 7.858 1.140 -21.975 1.00 74.12 99 HIS A O 1
ATOM 812 N N . ASN A 1 100 ? 5.733 0.591 -22.384 1.00 80.50 100 ASN A N 1
ATOM 813 C CA . ASN A 1 100 ? 6.083 -0.678 -23.018 1.00 80.50 100 ASN A CA 1
ATOM 814 C C . ASN A 1 100 ? 6.669 -0.483 -24.419 1.00 80.50 100 ASN A C 1
ATOM 816 O O . ASN A 1 100 ? 7.541 -1.259 -24.795 1.00 80.50 100 ASN A O 1
ATOM 820 N N . LEU A 1 101 ? 6.217 0.524 -25.172 1.00 86.94 101 LEU A N 1
ATOM 821 C CA . LEU A 1 101 ? 6.715 0.821 -26.517 1.00 86.94 101 LEU A CA 1
ATOM 822 C C . LEU A 1 101 ? 8.195 1.214 -26.515 1.00 86.94 101 LEU A C 1
ATOM 824 O O . LEU A 1 101 ? 8.861 1.048 -27.531 1.00 86.94 101 LEU A O 1
ATOM 828 N N . LEU A 1 102 ? 8.744 1.640 -25.375 1.00 87.25 102 LEU A N 1
ATOM 829 C CA . LEU A 1 102 ? 10.173 1.926 -25.244 1.00 87.25 102 LEU A CA 1
ATOM 830 C C . LEU A 1 102 ? 11.065 0.732 -25.585 1.00 87.25 102 LEU A C 1
ATOM 832 O O . LEU A 1 102 ? 12.180 0.944 -26.052 1.00 87.25 102 LEU A O 1
ATOM 836 N N . ILE A 1 103 ? 10.586 -0.508 -25.424 1.00 89.81 103 ILE A N 1
ATOM 837 C CA . ILE A 1 103 ? 11.356 -1.683 -25.850 1.00 89.81 103 ILE A CA 1
ATOM 838 C C . ILE A 1 103 ? 11.563 -1.712 -27.369 1.00 89.81 103 ILE A C 1
ATOM 840 O O . ILE A 1 103 ? 12.589 -2.200 -27.832 1.00 89.81 103 ILE A O 1
ATOM 844 N N . VAL A 1 104 ? 10.619 -1.166 -28.143 1.00 90.00 104 VAL A N 1
ATOM 845 C CA . VAL A 1 104 ? 10.714 -1.086 -29.604 1.00 90.00 104 VAL A CA 1
ATOM 846 C C . VAL A 1 104 ? 11.822 -0.111 -29.975 1.00 90.00 104 VAL A C 1
ATOM 848 O O . VAL A 1 104 ? 12.724 -0.482 -30.720 1.00 90.00 104 VAL A O 1
ATOM 851 N N . SER A 1 105 ? 11.830 1.087 -29.383 1.00 90.88 105 SER A N 1
ATOM 852 C CA . SER A 1 105 ? 12.909 2.059 -29.605 1.00 90.88 105 SER A CA 1
ATOM 853 C C . SER A 1 105 ? 14.267 1.522 -29.153 1.00 90.88 105 SER A C 1
ATOM 855 O O . SER A 1 105 ? 15.245 1.658 -29.880 1.00 90.88 105 SER A O 1
ATOM 857 N N . LEU A 1 106 ? 14.340 0.842 -28.003 1.00 91.56 106 LEU A N 1
ATOM 858 C CA . LEU A 1 106 ? 15.577 0.194 -27.549 1.00 91.56 106 LEU A CA 1
ATOM 859 C C . LEU A 1 106 ? 16.047 -0.905 -28.509 1.00 91.56 106 LEU A C 1
ATOM 861 O O . LEU A 1 106 ? 17.246 -1.038 -28.727 1.00 91.56 106 LEU A O 1
ATOM 865 N N . SER A 1 107 ? 15.127 -1.658 -29.113 1.00 93.56 107 SER A N 1
ATOM 866 C CA . SER A 1 107 ? 15.460 -2.682 -30.112 1.00 93.56 107 SER A CA 1
ATOM 867 C C . SER A 1 107 ? 15.973 -2.057 -31.411 1.00 93.56 107 SER A C 1
ATOM 869 O O . SER A 1 107 ? 16.934 -2.551 -31.990 1.00 93.56 107 SER A O 1
ATOM 871 N N . LEU A 1 108 ? 15.387 -0.938 -31.848 1.00 93.38 108 LEU A N 1
ATOM 872 C CA . LEU A 1 108 ? 15.862 -0.184 -33.014 1.00 93.38 108 LEU A CA 1
ATOM 873 C C . LEU A 1 108 ? 17.261 0.397 -32.778 1.00 93.38 108 LEU A C 1
ATOM 875 O O . LEU A 1 108 ? 18.127 0.280 -33.644 1.00 93.38 108 LEU A O 1
ATOM 879 N N . ILE A 1 109 ? 17.501 0.969 -31.593 1.00 92.81 109 ILE A N 1
ATOM 880 C CA . ILE A 1 109 ? 18.832 1.437 -31.188 1.00 92.81 109 ILE A CA 1
ATOM 881 C C . ILE A 1 109 ? 19.810 0.263 -31.133 1.00 92.81 109 ILE A C 1
ATOM 883 O O . ILE A 1 109 ? 20.920 0.390 -31.629 1.00 92.81 109 ILE A O 1
ATOM 887 N N . PHE A 1 110 ? 19.408 -0.887 -30.593 1.00 94.69 110 PHE A N 1
ATOM 888 C CA . PHE A 1 110 ? 20.258 -2.074 -30.546 1.00 94.69 110 PHE A CA 1
ATOM 889 C C . PHE A 1 110 ? 20.652 -2.567 -31.946 1.00 94.69 110 PHE A C 1
ATOM 891 O O . PHE A 1 110 ? 21.820 -2.844 -32.201 1.00 94.69 110 PHE A O 1
ATOM 898 N N . VAL A 1 111 ? 19.713 -2.614 -32.896 1.00 93.56 111 VAL A N 1
ATOM 899 C CA . VAL A 1 111 ? 20.038 -2.940 -34.294 1.00 93.56 111 VAL A CA 1
ATOM 900 C C . VAL A 1 111 ? 21.040 -1.933 -34.859 1.00 93.56 111 VAL A C 1
ATOM 902 O O . VAL A 1 111 ? 22.036 -2.342 -35.452 1.00 93.56 111 VAL A O 1
ATOM 905 N N . HIS A 1 112 ? 20.825 -0.635 -34.619 1.00 93.38 112 HIS A N 1
ATOM 906 C CA . HIS A 1 112 ? 21.757 0.418 -35.020 1.00 93.38 112 HIS A CA 1
ATOM 907 C C . HIS A 1 112 ? 23.159 0.231 -34.408 1.00 93.38 112 HIS A C 1
ATOM 909 O O . HIS A 1 112 ? 24.154 0.344 -35.125 1.00 93.38 112 HIS A O 1
ATOM 915 N N . THR A 1 113 ? 23.264 -0.119 -33.121 1.00 92.62 113 THR A N 1
ATOM 916 C CA . THR A 1 113 ? 24.561 -0.340 -32.463 1.00 92.62 113 THR A CA 1
ATOM 917 C C . THR A 1 113 ? 25.251 -1.621 -32.913 1.00 92.62 113 THR A C 1
ATOM 919 O O . THR A 1 113 ? 26.463 -1.708 -32.791 1.00 92.62 113 THR A O 1
ATOM 922 N N . ILE A 1 114 ? 24.545 -2.626 -33.437 1.00 92.44 114 ILE A N 1
ATOM 923 C CA . ILE A 1 114 ? 25.179 -3.843 -33.973 1.00 92.44 114 ILE A CA 1
ATOM 924 C C . ILE A 1 114 ? 25.732 -3.632 -35.384 1.00 92.44 114 ILE A C 1
ATOM 926 O O . ILE A 1 114 ? 26.797 -4.156 -35.711 1.00 92.44 114 ILE A O 1
ATOM 930 N N . ILE A 1 115 ? 25.041 -2.853 -36.218 1.00 90.06 115 ILE A N 1
ATOM 931 C CA . ILE A 1 115 ? 25.495 -2.578 -37.588 1.00 90.06 115 ILE A CA 1
ATOM 932 C C . ILE A 1 115 ? 26.503 -1.430 -37.672 1.00 90.06 115 ILE A C 1
ATOM 934 O O . ILE A 1 115 ? 27.081 -1.239 -38.741 1.00 90.06 115 ILE A O 1
ATOM 938 N N . SER A 1 116 ? 26.700 -0.673 -36.588 1.00 89.12 116 SER A N 1
ATOM 939 C CA . SER A 1 116 ? 27.629 0.454 -36.562 1.00 89.12 116 SER A CA 1
ATOM 940 C C . SER A 1 116 ? 29.061 0.007 -36.846 1.00 89.12 116 SER A C 1
ATOM 942 O O . SER A 1 116 ? 29.488 -1.078 -36.446 1.00 89.12 116 SER A O 1
ATOM 944 N N . PHE A 1 117 ? 29.843 0.882 -37.477 1.00 85.50 117 PHE A N 1
ATOM 945 C CA . PHE A 1 117 ? 31.268 0.647 -37.722 1.00 85.50 117 PHE A CA 1
ATOM 946 C C . PHE A 1 117 ? 32.047 0.243 -36.451 1.00 85.50 117 PHE A C 1
ATOM 948 O O . PHE A 1 117 ? 32.820 -0.715 -36.469 1.00 85.50 117 PHE A O 1
ATOM 955 N N . THR A 1 118 ? 31.776 0.907 -35.320 1.00 83.81 118 THR A N 1
ATOM 956 C CA . THR A 1 118 ? 32.418 0.634 -34.018 1.00 83.81 118 THR A CA 1
ATOM 957 C C . THR A 1 118 ? 32.181 -0.788 -33.515 1.00 83.81 118 THR A C 1
ATOM 959 O O . THR A 1 118 ? 33.061 -1.402 -32.917 1.00 83.81 118 THR A O 1
ATOM 962 N N . SER A 1 119 ? 30.992 -1.324 -33.771 1.00 89.50 119 SER A N 1
ATOM 963 C CA . SER A 1 119 ? 30.607 -2.676 -33.390 1.00 89.50 119 SER A CA 1
ATOM 964 C C . SER A 1 119 ? 31.066 -3.696 -34.422 1.00 89.50 119 SER A C 1
ATOM 966 O O . SER A 1 119 ? 31.510 -4.791 -34.071 1.00 89.50 119 SER A O 1
ATOM 968 N N . ARG A 1 120 ? 31.054 -3.335 -35.713 1.00 86.25 120 ARG A N 1
ATOM 969 C CA . ARG A 1 120 ? 31.543 -4.213 -36.777 1.00 86.25 120 ARG A CA 1
ATOM 970 C C . ARG A 1 120 ? 32.994 -4.631 -36.543 1.00 86.25 120 ARG A C 1
ATOM 972 O O . ARG A 1 120 ? 33.273 -5.819 -36.685 1.00 86.25 120 ARG A O 1
ATOM 979 N N . GLY A 1 121 ? 33.843 -3.695 -36.117 1.00 88.25 121 GLY A N 1
ATOM 980 C CA . GLY A 1 121 ? 35.273 -3.911 -35.883 1.00 88.25 121 GLY A CA 1
ATOM 981 C C . GLY A 1 121 ? 35.673 -4.448 -34.503 1.00 88.25 121 GLY A C 1
ATOM 982 O O . GLY A 1 121 ? 36.855 -4.692 -34.290 1.00 88.25 121 GLY A O 1
ATOM 983 N N . SER A 1 122 ? 34.744 -4.636 -33.554 1.00 94.44 122 SER A N 1
ATOM 984 C CA . SER A 1 122 ? 35.095 -5.062 -32.189 1.00 94.44 122 SER A CA 1
ATOM 985 C C . SER A 1 122 ? 34.126 -6.091 -31.612 1.00 94.44 122 SER A C 1
ATOM 987 O O . SER A 1 122 ? 32.978 -5.792 -31.272 1.00 94.44 122 SER A O 1
ATOM 989 N N . ILE A 1 123 ? 34.632 -7.314 -31.423 1.00 92.75 123 ILE A N 1
ATOM 990 C CA . ILE A 1 123 ? 33.914 -8.409 -30.755 1.00 92.75 123 ILE A CA 1
ATOM 991 C C . ILE A 1 123 ? 33.530 -8.036 -29.314 1.00 92.75 123 ILE A C 1
ATOM 993 O O . ILE A 1 123 ? 32.437 -8.370 -28.857 1.00 92.75 123 ILE A O 1
ATOM 997 N N . ILE A 1 124 ? 34.394 -7.283 -28.624 1.00 94.19 124 ILE A N 1
ATOM 998 C CA . ILE A 1 124 ? 34.173 -6.839 -27.244 1.00 94.19 124 ILE A CA 1
ATOM 999 C C . ILE A 1 124 ? 32.981 -5.881 -27.199 1.00 94.19 124 ILE A C 1
ATOM 1001 O O . ILE A 1 124 ? 32.071 -6.073 -26.395 1.00 94.19 124 ILE A O 1
ATOM 1005 N N . MET A 1 125 ? 32.934 -4.897 -28.104 1.00 92.69 125 MET A N 1
ATOM 1006 C CA . MET A 1 125 ? 31.821 -3.943 -28.165 1.00 92.69 125 MET A CA 1
ATOM 1007 C C . MET A 1 125 ? 30.496 -4.630 -28.490 1.00 92.69 125 MET A C 1
ATOM 1009 O O . MET A 1 125 ? 29.490 -4.351 -27.835 1.00 92.69 125 MET A O 1
ATOM 1013 N N . ARG A 1 126 ? 30.495 -5.587 -29.431 1.00 93.62 126 ARG A N 1
ATOM 1014 C CA . ARG A 1 126 ? 29.314 -6.428 -29.687 1.00 93.62 126 ARG A CA 1
A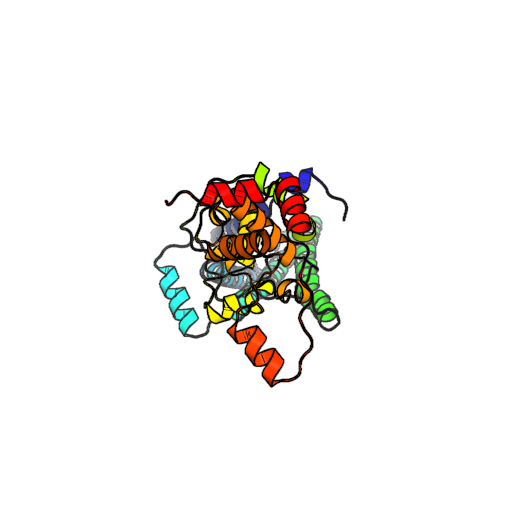TOM 1015 C C . ARG A 1 126 ? 28.871 -7.141 -28.413 1.00 93.62 126 ARG A C 1
ATOM 1017 O O . ARG A 1 126 ? 27.707 -7.027 -28.041 1.00 93.62 126 ARG A O 1
ATOM 1024 N N . GLY A 1 127 ? 29.789 -7.819 -27.723 1.00 94.12 127 GLY A N 1
ATOM 1025 C CA . GLY A 1 127 ? 29.502 -8.531 -26.476 1.00 94.12 127 GLY A CA 1
ATOM 1026 C C . GLY A 1 127 ? 28.857 -7.636 -25.414 1.00 94.12 127 GLY A C 1
ATOM 1027 O O . GLY A 1 127 ? 27.832 -8.003 -24.841 1.00 94.12 127 GLY A O 1
ATOM 1028 N N . VAL A 1 128 ? 29.392 -6.429 -25.213 1.00 93.31 128 VAL A N 1
ATOM 1029 C CA . VAL A 1 128 ? 28.844 -5.439 -24.271 1.00 93.31 128 VAL A CA 1
ATOM 1030 C C . VAL A 1 128 ? 27.415 -5.033 -24.647 1.00 93.31 128 VAL A C 1
ATOM 1032 O O . VAL A 1 128 ? 26.528 -5.036 -23.790 1.00 93.31 128 VAL A O 1
ATOM 1035 N N . TYR A 1 129 ? 27.151 -4.724 -25.920 1.00 93.44 129 TYR A N 1
ATOM 1036 C CA . TYR A 1 129 ? 25.806 -4.345 -26.363 1.00 93.44 129 TYR A CA 1
ATOM 1037 C C . TYR A 1 129 ? 24.799 -5.488 -26.224 1.00 93.44 129 TYR A C 1
ATOM 1039 O O . TYR A 1 129 ? 23.696 -5.265 -25.724 1.00 93.44 129 TYR A O 1
ATOM 1047 N N . PHE A 1 130 ? 25.181 -6.712 -26.602 1.00 94.75 130 PHE A N 1
ATOM 1048 C CA . PHE A 1 130 ? 24.344 -7.900 -26.417 1.00 94.75 130 PHE A CA 1
ATOM 1049 C C . PHE A 1 130 ? 24.050 -8.168 -24.939 1.00 94.75 130 PHE A C 1
ATOM 1051 O O . PHE A 1 130 ? 22.919 -8.508 -24.604 1.00 94.75 130 PHE A O 1
ATOM 1058 N N . PHE A 1 131 ? 25.024 -7.972 -24.049 1.00 94.19 131 PHE A N 1
ATOM 1059 C CA . PHE A 1 131 ? 24.839 -8.158 -22.612 1.00 94.19 131 PHE A CA 1
ATOM 1060 C C . PHE A 1 131 ? 23.809 -7.178 -22.030 1.00 94.19 131 PHE A C 1
ATOM 1062 O O . PHE A 1 131 ? 22.826 -7.600 -21.417 1.00 94.19 131 PHE A O 1
ATOM 1069 N N . PHE A 1 132 ? 23.981 -5.872 -22.258 1.00 91.25 132 PHE A N 1
ATOM 1070 C CA . PHE A 1 132 ? 23.078 -4.857 -21.699 1.00 91.25 132 PHE A CA 1
ATOM 1071 C C . PHE A 1 132 ? 21.678 -4.895 -22.319 1.00 91.25 132 PHE A C 1
ATOM 1073 O O . PHE A 1 132 ? 20.675 -4.788 -21.600 1.00 91.25 132 PHE A O 1
ATOM 1080 N N . PHE A 1 133 ? 21.591 -5.083 -23.640 1.00 94.00 133 PHE A N 1
ATOM 1081 C CA . PHE A 1 133 ? 20.305 -5.284 -24.298 1.00 94.00 133 PHE A CA 1
ATOM 1082 C C . PHE A 1 133 ? 19.651 -6.578 -23.815 1.00 94.00 133 PHE A C 1
ATOM 1084 O O . PHE A 1 133 ? 18.474 -6.565 -23.468 1.00 94.00 133 PHE A O 1
ATOM 1091 N N . GLY A 1 134 ? 20.421 -7.662 -23.706 1.00 94.31 134 GLY A N 1
ATOM 1092 C CA . GLY A 1 134 ? 19.970 -8.966 -23.234 1.00 94.31 134 GLY A CA 1
ATOM 1093 C C . GLY A 1 134 ? 19.340 -8.896 -21.849 1.00 94.31 134 GLY A C 1
ATOM 1094 O O . GLY A 1 134 ? 18.197 -9.308 -21.694 1.00 94.31 134 GLY A O 1
ATOM 1095 N N . ILE A 1 135 ? 20.012 -8.302 -20.857 1.00 91.06 135 ILE A N 1
ATOM 1096 C CA . ILE A 1 135 ? 19.448 -8.134 -19.504 1.00 91.06 135 ILE A CA 1
ATOM 1097 C C . ILE A 1 135 ? 18.130 -7.353 -19.549 1.00 91.06 135 ILE A C 1
ATOM 1099 O O . ILE A 1 135 ? 17.140 -7.754 -18.932 1.00 91.06 135 ILE A O 1
ATOM 1103 N N . THR A 1 136 ? 18.099 -6.253 -20.301 1.00 88.06 136 THR A N 1
ATOM 1104 C CA . THR A 1 136 ? 16.917 -5.387 -20.400 1.00 88.06 136 THR A CA 1
ATOM 1105 C C . THR A 1 136 ? 15.754 -6.101 -21.086 1.00 88.06 136 THR A C 1
ATOM 1107 O O . THR A 1 136 ? 14.625 -6.078 -20.592 1.00 88.06 136 THR A O 1
ATOM 1110 N N . PHE A 1 137 ? 16.025 -6.774 -22.204 1.00 91.94 137 PHE A N 1
ATOM 1111 C CA . PHE A 1 137 ? 15.037 -7.501 -22.989 1.00 91.94 137 PHE A CA 1
ATOM 1112 C C . PHE A 1 137 ? 14.535 -8.738 -22.252 1.00 91.94 137 PHE A C 1
ATOM 1114 O O . PHE A 1 137 ? 13.329 -8.936 -22.188 1.00 91.94 137 PHE A O 1
ATOM 1121 N N . ILE A 1 138 ? 15.417 -9.526 -21.630 1.00 90.88 138 ILE A N 1
ATOM 1122 C CA . ILE A 1 138 ? 15.038 -10.679 -20.803 1.00 90.88 138 ILE A CA 1
ATOM 1123 C C . ILE A 1 138 ? 14.182 -10.211 -19.628 1.00 90.88 138 ILE A C 1
ATOM 1125 O O . ILE A 1 138 ? 13.132 -10.797 -19.383 1.00 90.88 138 ILE A O 1
ATOM 1129 N N . GLY A 1 139 ? 14.561 -9.130 -18.939 1.00 83.38 139 GLY A N 1
ATOM 1130 C CA . GLY A 1 139 ? 13.758 -8.557 -17.858 1.00 83.38 139 GLY A CA 1
ATOM 1131 C C . GLY A 1 139 ? 12.374 -8.097 -18.331 1.00 83.38 139 GLY A C 1
ATOM 1132 O O . GLY A 1 139 ? 11.359 -8.420 -17.707 1.00 83.38 139 GLY A O 1
ATOM 1133 N N . TRP A 1 140 ? 12.311 -7.392 -19.464 1.00 86.94 140 TRP A N 1
ATOM 1134 C CA . TRP A 1 140 ? 11.054 -6.960 -20.078 1.00 86.94 140 TRP A CA 1
ATOM 1135 C C . TRP A 1 140 ? 10.194 -8.148 -20.525 1.00 86.94 140 TRP A C 1
ATOM 1137 O O . TRP A 1 140 ? 9.016 -8.213 -20.173 1.00 86.94 140 TRP A O 1
ATOM 1147 N N . PHE A 1 141 ? 10.773 -9.109 -21.246 1.00 85.94 141 PHE A N 1
ATOM 1148 C CA . PHE A 1 141 ? 10.107 -10.299 -21.773 1.00 85.94 141 PHE A CA 1
ATOM 1149 C C . PHE A 1 141 ? 9.606 -11.183 -20.637 1.00 85.94 141 PHE A C 1
ATOM 1151 O O . PHE A 1 141 ? 8.441 -11.584 -20.626 1.00 85.94 141 PHE A O 1
ATOM 1158 N N . TYR A 1 142 ? 10.440 -11.393 -19.618 1.00 80.69 142 TYR A N 1
ATOM 1159 C CA . TYR A 1 142 ? 10.044 -12.072 -18.398 1.00 80.69 142 TYR A CA 1
ATOM 1160 C C . TYR A 1 142 ? 8.844 -11.369 -17.770 1.00 80.69 142 TYR A C 1
ATOM 1162 O O . TYR A 1 142 ? 7.815 -11.995 -17.558 1.00 80.69 142 TYR A O 1
ATOM 1170 N N . HIS A 1 143 ? 8.907 -10.057 -17.538 1.00 66.31 143 HIS A N 1
ATOM 1171 C CA . HIS A 1 143 ? 7.839 -9.340 -16.841 1.00 66.31 143 HIS A CA 1
ATOM 1172 C C . HIS A 1 143 ? 6.553 -9.154 -17.677 1.00 66.31 143 HIS A C 1
ATOM 1174 O O . HIS A 1 143 ? 5.463 -9.042 -17.105 1.00 66.31 143 HIS A O 1
ATOM 1180 N N . LYS A 1 144 ? 6.634 -9.057 -19.009 1.00 72.75 144 LYS A N 1
ATOM 1181 C CA . LYS A 1 144 ? 5.489 -8.724 -19.884 1.00 72.75 144 LYS A CA 1
ATOM 1182 C C . LYS A 1 144 ? 4.883 -9.919 -20.595 1.00 72.75 144 LYS A C 1
ATOM 1184 O O . LYS A 1 144 ? 3.673 -9.904 -20.819 1.00 72.75 144 LYS A O 1
ATOM 1189 N N . ILE A 1 145 ? 5.696 -10.913 -20.931 1.00 73.25 145 ILE A N 1
ATOM 1190 C CA . ILE A 1 145 ? 5.277 -12.113 -21.649 1.00 73.25 145 ILE A CA 1
ATOM 1191 C C . ILE A 1 145 ? 5.210 -13.281 -20.669 1.00 73.25 145 ILE A C 1
ATOM 1193 O O . ILE A 1 145 ? 4.110 -13.704 -20.322 1.00 73.25 145 ILE A O 1
ATOM 1197 N N . ILE A 1 146 ? 6.349 -13.738 -20.136 1.00 70.38 146 ILE A N 1
ATOM 1198 C CA . ILE A 1 146 ? 6.414 -14.948 -19.290 1.00 70.38 146 ILE A CA 1
ATOM 1199 C C . ILE A 1 146 ? 5.534 -14.799 -18.049 1.00 70.38 146 ILE A C 1
ATOM 1201 O O . ILE A 1 146 ? 4.717 -15.664 -17.747 1.00 70.38 146 ILE A O 1
ATOM 1205 N N . ARG A 1 147 ? 5.645 -13.668 -17.349 1.00 60.44 147 ARG A N 1
ATOM 1206 C CA . ARG A 1 147 ? 4.849 -13.380 -16.158 1.00 60.44 147 ARG A CA 1
ATOM 1207 C C . ARG A 1 147 ? 3.364 -13.293 -16.517 1.00 60.44 147 ARG A C 1
ATOM 1209 O O . ARG A 1 147 ? 2.559 -13.758 -15.733 1.00 60.44 147 ARG A O 1
ATOM 1216 N N . ARG A 1 148 ? 2.987 -12.777 -17.698 1.00 53.03 148 ARG A N 1
ATOM 1217 C CA . ARG A 1 148 ? 1.581 -12.695 -18.151 1.00 53.03 148 ARG A CA 1
ATOM 1218 C C . ARG A 1 148 ? 0.981 -14.070 -18.452 1.00 53.03 148 ARG A C 1
ATOM 1220 O O . ARG A 1 148 ? -0.176 -14.293 -18.126 1.00 53.03 148 ARG A O 1
ATOM 1227 N N . PHE A 1 149 ? 1.767 -14.981 -19.019 1.00 52.88 149 PHE A N 1
ATOM 1228 C CA . PHE A 1 149 ? 1.352 -16.370 -19.220 1.00 52.88 149 PHE A CA 1
ATOM 1229 C C . PHE A 1 149 ? 1.288 -17.151 -17.909 1.00 52.88 149 PHE A C 1
ATOM 1231 O O . PHE A 1 149 ? 0.308 -17.856 -17.693 1.00 52.88 149 PHE A O 1
ATOM 1238 N N . ARG A 1 150 ? 2.246 -16.949 -16.989 1.00 49.78 150 ARG A N 1
ATOM 1239 C CA . ARG A 1 150 ? 2.078 -17.404 -15.600 1.00 49.78 150 ARG A CA 1
ATOM 1240 C C . ARG A 1 150 ? 0.816 -16.813 -14.994 1.00 49.78 150 ARG A C 1
ATOM 1242 O O . ARG A 1 150 ? 0.098 -17.551 -14.351 1.00 49.78 150 ARG A O 1
ATOM 1249 N N . ALA A 1 151 ? 0.503 -15.550 -15.284 1.00 38.25 151 ALA A N 1
ATOM 1250 C CA . ALA A 1 151 ? -0.621 -14.858 -14.677 1.00 38.25 151 ALA A CA 1
ATOM 1251 C C . ALA A 1 151 ? -2.019 -15.251 -15.151 1.00 38.25 151 ALA A C 1
ATOM 1253 O O . ALA A 1 151 ? -2.987 -15.048 -14.428 1.00 38.25 151 ALA A O 1
ATOM 1254 N N . ASN A 1 152 ? -2.154 -15.856 -16.328 1.00 38.09 152 ASN A N 1
ATOM 1255 C CA . ASN A 1 152 ? -3.420 -16.504 -16.678 1.00 38.09 152 ASN A CA 1
ATOM 1256 C C . ASN A 1 152 ? -3.676 -17.761 -15.819 1.00 38.09 152 ASN A C 1
ATOM 1258 O O . ASN A 1 152 ? -4.823 -18.165 -15.687 1.00 38.09 152 ASN A O 1
ATOM 1262 N N . ASN A 1 153 ? -2.632 -18.307 -15.184 1.00 37.69 153 ASN A N 1
ATOM 1263 C CA . ASN A 1 153 ? -2.695 -19.365 -14.171 1.00 37.69 153 ASN A CA 1
ATOM 1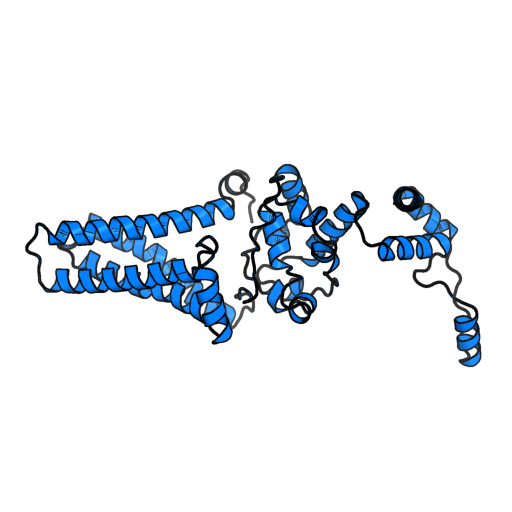264 C C . ASN A 1 153 ? -2.330 -18.847 -12.759 1.00 37.69 153 ASN A C 1
ATOM 1266 O O . ASN A 1 153 ? -2.146 -19.638 -11.839 1.00 37.69 153 ASN A O 1
ATOM 1270 N N . ASP A 1 154 ? -2.181 -17.529 -12.594 1.00 35.06 154 ASP A N 1
ATOM 1271 C CA . ASP A 1 154 ? -1.678 -16.877 -11.385 1.00 35.06 154 ASP A CA 1
ATOM 1272 C C . ASP A 1 154 ? -2.277 -15.446 -11.306 1.00 35.06 154 ASP A C 1
ATOM 1274 O O . ASP A 1 154 ? -1.797 -14.519 -11.963 1.00 35.06 154 ASP A O 1
ATOM 1278 N N . PRO A 1 155 ? -3.340 -15.213 -10.517 1.00 37.69 155 PRO A N 1
ATOM 1279 C CA . PRO A 1 155 ? -4.117 -13.963 -10.521 1.00 37.69 155 PRO A CA 1
ATOM 1280 C C . PRO A 1 155 ? -3.325 -12.687 -10.136 1.00 37.69 155 PRO A C 1
ATOM 1282 O O . PRO A 1 155 ? -3.867 -11.579 -10.105 1.00 37.69 155 PRO A O 1
ATOM 1285 N N . TYR A 1 156 ? -2.021 -12.793 -9.878 1.00 37.31 156 TYR A N 1
ATOM 1286 C CA . TYR A 1 156 ? -1.174 -11.809 -9.222 1.00 37.31 156 TYR A CA 1
ATOM 1287 C C . TYR A 1 156 ? -0.435 -10.807 -10.149 1.00 37.31 156 TYR A C 1
ATOM 1289 O O . TYR A 1 156 ? 0.728 -10.437 -9.916 1.00 37.31 156 TYR A O 1
ATOM 1297 N N . LEU A 1 157 ? -1.106 -10.261 -11.181 1.00 36.59 157 LEU A N 1
ATOM 1298 C CA . LEU A 1 157 ? -0.476 -9.324 -12.137 1.00 36.59 157 LEU A CA 1
ATOM 1299 C C . LEU A 1 157 ? -1.276 -8.052 -12.543 1.00 36.59 157 LEU A C 1
ATOM 1301 O O . LEU A 1 157 ? -1.640 -7.847 -13.697 1.00 36.59 157 LEU A O 1
ATOM 1305 N N . TYR A 1 158 ? -1.309 -7.092 -11.604 1.00 37.66 158 TYR A N 1
ATOM 1306 C CA . TYR A 1 158 ? -1.174 -5.619 -11.783 1.00 37.66 158 TYR A CA 1
ATOM 1307 C C . TYR A 1 158 ? -2.355 -4.731 -12.262 1.00 37.66 158 TYR A C 1
ATOM 1309 O O . TYR A 1 158 ? -2.888 -4.933 -13.351 1.00 37.66 158 TYR A O 1
ATOM 1317 N N . ARG A 1 159 ? -2.576 -3.580 -11.578 1.00 38.69 159 ARG A N 1
ATOM 1318 C CA . ARG A 1 159 ? -2.978 -2.272 -12.177 1.00 38.69 159 ARG A CA 1
ATOM 1319 C C . ARG A 1 159 ? -2.889 -1.083 -11.194 1.00 38.69 159 ARG A C 1
ATOM 1321 O O . ARG A 1 159 ? -3.438 -1.160 -10.101 1.00 38.69 159 ARG A O 1
ATOM 1328 N N . LYS A 1 160 ? -2.243 0.019 -11.619 1.00 36.88 160 LYS A N 1
ATOM 1329 C CA . LYS A 1 160 ? -2.247 1.329 -10.929 1.00 36.88 160 LYS A CA 1
ATOM 1330 C C . LYS A 1 160 ? -3.593 2.004 -11.209 1.00 36.88 160 LYS A C 1
ATOM 1332 O O . LYS A 1 160 ? -3.996 2.029 -12.373 1.00 36.88 160 LYS A O 1
ATOM 1337 N N . ALA A 1 161 ? -4.282 2.505 -10.185 1.00 37.41 161 ALA A N 1
ATOM 1338 C CA . ALA A 1 161 ? -5.581 3.160 -10.342 1.00 37.41 161 ALA A CA 1
ATOM 1339 C C . ALA A 1 161 ? -5.420 4.552 -10.985 1.00 37.41 161 ALA A C 1
ATOM 1341 O O . ALA A 1 161 ? -4.424 5.236 -10.761 1.00 37.41 161 ALA A O 1
ATOM 1342 N N . SER A 1 162 ? -6.378 4.969 -11.818 1.00 36.88 162 SER A N 1
ATOM 1343 C CA . SER A 1 162 ? -6.302 6.212 -12.609 1.00 36.88 162 SER A CA 1
ATOM 1344 C C . SER A 1 162 ? -6.546 7.498 -11.810 1.00 36.88 162 SER A C 1
ATOM 1346 O O . SER A 1 162 ? -6.483 8.575 -12.388 1.00 36.88 162 SER A O 1
ATOM 1348 N N . TRP A 1 163 ? -6.829 7.383 -10.513 1.00 40.41 163 TRP A N 1
ATOM 1349 C CA . TRP A 1 163 ? -7.114 8.483 -9.585 1.00 40.41 163 TRP A CA 1
ATOM 1350 C C . TRP A 1 163 ? -6.061 8.598 -8.473 1.00 40.41 163 TRP A C 1
ATOM 1352 O O . TRP A 1 163 ? -6.314 9.181 -7.422 1.00 40.41 163 TRP A O 1
ATOM 1362 N N . ASP A 1 164 ? -4.874 8.019 -8.684 1.00 39.66 164 ASP A N 1
ATOM 1363 C CA . ASP A 1 164 ? -3.711 8.249 -7.826 1.00 39.66 164 ASP A CA 1
ATOM 1364 C C . ASP A 1 164 ? -3.222 9.702 -8.004 1.00 39.66 164 ASP A C 1
ATOM 1366 O O . ASP A 1 164 ? -2.244 9.953 -8.712 1.00 39.66 164 ASP A O 1
ATOM 1370 N N . ASP A 1 165 ? -3.899 10.658 -7.366 1.00 40.88 165 ASP A N 1
ATOM 1371 C CA . ASP A 1 165 ? -3.347 11.989 -7.142 1.00 40.88 165 ASP A CA 1
ATOM 1372 C C . ASP A 1 165 ? -2.415 11.919 -5.925 1.00 40.88 165 ASP A C 1
ATOM 1374 O O . ASP A 1 165 ? -2.836 11.744 -4.777 1.00 40.88 165 ASP A O 1
ATOM 1378 N N . VAL A 1 166 ? -1.110 11.976 -6.185 1.00 41.28 166 VAL A N 1
ATOM 1379 C CA . VAL A 1 166 ? -0.123 12.201 -5.129 1.00 41.28 166 VAL A CA 1
ATOM 1380 C C . VAL A 1 166 ? -0.053 13.712 -4.971 1.00 41.28 166 VAL A C 1
ATOM 1382 O O . VAL A 1 166 ? 0.865 14.338 -5.499 1.00 41.28 166 VAL A O 1
ATOM 1385 N N . SER A 1 167 ? -1.060 14.294 -4.312 1.00 41.12 167 SER A N 1
ATOM 1386 C CA . SER A 1 167 ? -1.048 15.725 -4.022 1.00 41.12 167 SER A CA 1
ATOM 1387 C C . SER A 1 167 ? 0.247 16.064 -3.276 1.00 41.12 167 SER A C 1
ATOM 1389 O O . SER A 1 167 ? 0.614 15.412 -2.293 1.00 41.12 167 SER A O 1
ATOM 1391 N N . SER A 1 168 ? 0.977 17.042 -3.809 1.00 42.38 168 SER A N 1
ATOM 1392 C CA . SER A 1 168 ? 2.341 17.420 -3.425 1.00 42.38 168 SER A CA 1
ATOM 1393 C C . SER A 1 168 ? 2.427 18.251 -2.141 1.00 42.38 168 SER A C 1
ATOM 1395 O O . SER A 1 168 ? 3.495 18.758 -1.822 1.00 42.38 168 SER A O 1
ATOM 1397 N N . GLU A 1 169 ? 1.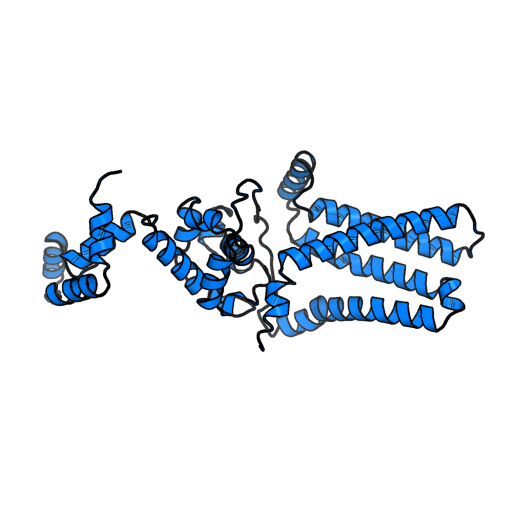325 18.419 -1.412 1.00 45.41 169 GLU A N 1
ATOM 1398 C CA . GLU A 1 169 ? 1.213 19.445 -0.367 1.00 45.41 169 GLU A CA 1
ATOM 1399 C C . GLU A 1 169 ? 1.478 18.967 1.061 1.00 45.41 169 GLU A C 1
ATOM 1401 O O . GLU A 1 169 ? 1.489 19.784 1.973 1.00 45.41 169 GLU A O 1
ATOM 1406 N N . ILE A 1 170 ? 1.770 17.684 1.286 1.00 48.25 170 ILE A N 1
ATOM 1407 C CA . ILE A 1 170 ? 2.124 17.203 2.631 1.00 48.25 170 ILE A CA 1
ATOM 1408 C C . ILE A 1 170 ? 3.535 16.621 2.596 1.00 48.25 170 ILE A C 1
ATOM 1410 O O . ILE A 1 170 ? 3.741 15.408 2.610 1.00 48.25 170 ILE A O 1
ATOM 1414 N N . ILE A 1 171 ? 4.530 17.506 2.508 1.00 51.84 171 ILE A N 1
ATOM 1415 C CA . ILE A 1 171 ? 5.920 17.156 2.813 1.00 51.84 171 ILE A CA 1
ATOM 1416 C C . ILE A 1 171 ? 6.053 17.216 4.336 1.00 51.84 171 ILE A C 1
ATOM 1418 O O . ILE A 1 171 ? 6.475 18.225 4.890 1.00 51.84 171 ILE A O 1
ATOM 1422 N N . SER A 1 172 ? 5.641 16.147 5.022 1.00 60.94 172 SER A N 1
ATOM 1423 C CA . SER A 1 172 ? 5.983 15.987 6.436 1.00 60.94 172 SER A CA 1
ATOM 1424 C C . SER A 1 172 ? 7.432 15.524 6.577 1.00 60.94 172 SER A C 1
ATOM 1426 O O . SER A 1 172 ? 7.988 14.893 5.669 1.00 60.94 172 SER A O 1
ATOM 1428 N N . GLU A 1 173 ? 8.045 15.787 7.728 1.00 74.19 173 GLU A N 1
ATOM 1429 C CA . GLU A 1 173 ? 9.379 15.274 8.023 1.00 74.19 173 GLU A CA 1
ATOM 1430 C C . GLU A 1 173 ? 9.374 13.733 8.003 1.00 74.19 173 GLU A C 1
ATOM 1432 O O . GLU A 1 173 ? 8.418 13.071 8.428 1.00 74.19 173 GLU A O 1
ATOM 1437 N N . LYS A 1 174 ? 10.431 13.128 7.446 1.00 73.31 174 LYS A N 1
ATOM 1438 C CA . LYS A 1 174 ? 10.539 11.666 7.367 1.00 73.31 174 LYS A CA 1
ATOM 1439 C C . LYS A 1 174 ? 10.906 11.095 8.733 1.00 73.31 174 LYS A C 1
ATOM 1441 O O . LYS A 1 174 ? 11.937 11.435 9.302 1.00 73.31 174 LYS A O 1
ATOM 1446 N N . ASN A 1 175 ? 10.136 10.122 9.215 1.00 82.38 175 ASN A N 1
ATOM 1447 C CA . ASN A 1 175 ? 10.397 9.447 10.484 1.00 82.38 175 ASN A CA 1
ATOM 1448 C C . ASN A 1 175 ? 10.804 7.979 10.283 1.00 82.38 175 ASN A C 1
ATOM 1450 O O . ASN A 1 175 ? 9.991 7.050 10.348 1.00 82.38 175 ASN A O 1
ATOM 1454 N N . LYS A 1 176 ? 12.105 7.754 10.067 1.00 74.94 176 LYS A N 1
ATOM 1455 C CA . LYS A 1 176 ? 12.677 6.420 9.814 1.00 74.94 176 LYS A CA 1
ATOM 1456 C C . LYS A 1 176 ? 12.464 5.440 10.972 1.00 74.94 176 LYS A C 1
ATOM 1458 O O . LYS A 1 176 ? 12.143 4.276 10.733 1.00 74.94 176 LYS A O 1
ATOM 1463 N N . LYS A 1 177 ? 12.636 5.885 12.225 1.00 83.06 177 LYS A N 1
ATOM 1464 C CA . LYS A 1 177 ? 12.495 5.028 13.420 1.00 83.06 177 LYS A CA 1
ATOM 1465 C C . LYS A 1 177 ? 11.069 4.492 13.539 1.00 83.06 177 LYS A C 1
ATOM 1467 O O . LYS A 1 177 ? 10.879 3.295 13.750 1.00 83.06 177 LYS A O 1
ATOM 1472 N N . TRP A 1 178 ? 10.087 5.371 13.359 1.00 89.19 178 TRP A N 1
ATOM 1473 C CA . TRP A 1 178 ? 8.673 5.017 13.350 1.00 89.19 178 TRP A CA 1
ATOM 1474 C C . TRP A 1 178 ? 8.338 4.027 12.228 1.00 89.19 178 TRP A C 1
ATOM 1476 O O . TRP A 1 178 ? 7.785 2.959 12.499 1.00 89.19 178 TRP A O 1
ATOM 1486 N N . ALA A 1 179 ? 8.734 4.342 10.991 1.00 78.75 179 ALA A N 1
ATOM 1487 C CA . ALA A 1 179 ? 8.416 3.523 9.824 1.00 78.75 179 ALA A CA 1
ATOM 1488 C C . ALA A 1 179 ? 8.990 2.107 9.954 1.00 78.75 179 ALA A C 1
ATOM 1490 O O . ALA A 1 179 ? 8.287 1.126 9.725 1.00 78.75 179 ALA A O 1
ATOM 1491 N N . LEU A 1 180 ? 10.242 1.980 10.410 1.00 76.38 180 LEU A N 1
ATOM 1492 C CA . LEU A 1 180 ? 10.862 0.680 10.674 1.00 76.38 180 LEU A CA 1
ATOM 1493 C C . LEU A 1 180 ? 10.119 -0.109 11.756 1.00 76.38 180 LEU A C 1
ATOM 1495 O O . LEU A 1 180 ? 9.967 -1.320 11.619 1.00 76.38 180 LEU A O 1
ATOM 1499 N N . GLY A 1 181 ? 9.646 0.550 12.817 1.00 80.81 181 GLY A N 1
ATOM 1500 C CA . GLY A 1 181 ? 8.829 -0.091 13.850 1.00 80.81 181 GLY A CA 1
ATOM 1501 C C . GLY A 1 181 ? 7.523 -0.656 13.286 1.00 80.81 181 GLY A C 1
ATOM 1502 O O . GLY A 1 181 ? 7.190 -1.814 13.534 1.00 80.81 181 GLY A O 1
ATOM 1503 N N . LEU A 1 182 ? 6.826 0.133 12.465 1.00 83.94 182 LEU A N 1
ATOM 1504 C CA . LEU A 1 182 ? 5.569 -0.271 11.835 1.00 83.94 182 LEU A CA 1
ATOM 1505 C C . LEU A 1 182 ? 5.759 -1.377 10.779 1.00 83.94 182 LEU A C 1
ATOM 1507 O O . LEU A 1 182 ? 4.960 -2.311 10.713 1.00 83.94 182 LEU A O 1
ATOM 1511 N N . ILE A 1 183 ? 6.834 -1.318 9.989 1.00 78.12 183 ILE A N 1
ATOM 1512 C CA . ILE A 1 183 ? 7.184 -2.361 9.011 1.00 78.12 183 ILE A CA 1
ATOM 1513 C C . ILE A 1 183 ? 7.584 -3.660 9.727 1.00 78.12 183 ILE A C 1
ATOM 1515 O O . ILE A 1 183 ? 7.229 -4.746 9.277 1.00 78.12 183 ILE A O 1
ATOM 1519 N N . ARG A 1 184 ? 8.272 -3.585 10.875 1.00 77.81 184 ARG A N 1
ATOM 1520 C CA . ARG A 1 184 ? 8.621 -4.775 11.672 1.00 77.81 184 ARG A CA 1
ATOM 1521 C C . ARG A 1 184 ? 7.391 -5.511 12.198 1.00 77.81 184 ARG A C 1
ATOM 1523 O O . ARG A 1 184 ? 7.391 -6.738 12.178 1.00 77.81 184 ARG A O 1
ATOM 1530 N N . SER A 1 185 ? 6.352 -4.795 12.633 1.00 79.50 185 SER A N 1
ATOM 1531 C CA . SER A 1 185 ? 5.087 -5.411 13.063 1.00 79.50 185 SER A CA 1
ATOM 1532 C C . SER A 1 185 ? 4.210 -5.885 11.891 1.00 79.50 185 SER A C 1
ATOM 1534 O O . SER A 1 185 ? 3.344 -6.751 12.070 1.00 79.50 185 SER A O 1
ATOM 1536 N N . ASN A 1 186 ? 4.480 -5.387 10.679 1.00 81.75 186 ASN A N 1
ATOM 1537 C CA . ASN A 1 186 ? 3.785 -5.726 9.434 1.00 81.75 186 ASN A CA 1
ATOM 1538 C C . ASN A 1 186 ? 4.770 -6.183 8.335 1.00 81.75 186 ASN A C 1
ATOM 1540 O O . ASN A 1 186 ? 4.878 -5.541 7.288 1.00 81.75 186 ASN A O 1
ATOM 1544 N N . PRO A 1 187 ? 5.498 -7.299 8.533 1.00 74.31 187 PRO A N 1
ATOM 1545 C CA . PRO A 1 187 ? 6.597 -7.697 7.650 1.00 74.31 187 PRO A CA 1
ATOM 1546 C C . PRO A 1 187 ? 6.146 -8.075 6.232 1.00 74.31 187 PRO A C 1
ATOM 1548 O O . PRO A 1 187 ? 6.942 -7.987 5.299 1.00 74.31 187 PRO A O 1
ATOM 1551 N N . SER A 1 188 ? 4.875 -8.450 6.054 1.00 79.06 188 SER A N 1
ATOM 1552 C CA . SER A 1 188 ? 4.275 -8.715 4.742 1.00 79.06 188 SER A CA 1
ATOM 1553 C C . SER A 1 188 ? 4.216 -7.473 3.850 1.00 79.06 188 SER A C 1
ATOM 1555 O O . SER A 1 188 ? 3.988 -7.608 2.659 1.00 79.06 188 SER A O 1
ATOM 1557 N N . LEU A 1 189 ? 4.454 -6.266 4.379 1.00 79.88 189 LEU A N 1
ATOM 1558 C CA . LEU A 1 189 ? 4.440 -5.029 3.597 1.00 79.88 189 LEU A CA 1
ATOM 1559 C C . LEU A 1 189 ? 5.644 -4.882 2.655 1.00 79.88 189 LEU A C 1
ATOM 1561 O O . LEU A 1 189 ? 5.554 -4.178 1.652 1.00 79.88 189 LEU A O 1
ATOM 1565 N N . TYR A 1 190 ? 6.763 -5.539 2.969 1.00 70.38 190 TYR A N 1
ATOM 1566 C CA . TYR A 1 190 ? 8.030 -5.411 2.246 1.00 70.38 190 TYR A CA 1
ATOM 1567 C C . TYR A 1 190 ? 7.935 -5.633 0.720 1.00 70.38 190 TYR A C 1
ATOM 1569 O O . TYR A 1 190 ? 8.428 -4.787 -0.025 1.00 70.38 190 TYR A O 1
ATOM 1577 N N . PRO A 1 191 ? 7.274 -6.693 0.212 1.00 74.06 191 PRO A N 1
ATOM 1578 C CA . PRO A 1 191 ? 7.136 -6.925 -1.226 1.00 74.06 191 PRO A CA 1
ATOM 1579 C C . PRO A 1 191 ? 6.151 -5.977 -1.934 1.00 74.06 191 PRO A C 1
ATOM 1581 O O . PRO A 1 191 ? 5.817 -6.211 -3.095 1.00 74.06 191 PRO A O 1
ATOM 1584 N N . CYS A 1 192 ? 5.636 -4.920 -1.291 1.00 75.81 192 CYS A N 1
ATOM 1585 C CA . CYS A 1 192 ? 4.675 -4.024 -1.932 1.00 75.81 192 CYS A CA 1
ATOM 1586 C C . CYS A 1 192 ? 5.271 -3.343 -3.173 1.00 75.81 192 CYS A C 1
ATOM 1588 O O . CYS A 1 192 ? 5.997 -2.357 -3.089 1.00 75.81 192 CYS A O 1
ATOM 1590 N N . LEU A 1 193 ? 4.860 -3.812 -4.352 1.00 77.44 193 LEU A N 1
ATOM 1591 C CA . LEU A 1 193 ? 5.276 -3.258 -5.644 1.00 77.44 193 LEU A CA 1
ATOM 1592 C C . LEU A 1 193 ? 4.569 -1.953 -6.003 1.00 77.44 193 LEU A C 1
ATOM 1594 O O . LEU A 1 193 ? 4.730 -1.455 -7.117 1.00 77.44 193 LEU A O 1
ATOM 1598 N N . GLN A 1 194 ? 3.722 -1.429 -5.110 1.00 77.69 194 GLN A N 1
ATOM 1599 C CA . GLN A 1 194 ? 2.914 -0.256 -5.407 1.00 77.69 194 GLN A CA 1
ATOM 1600 C C . GLN A 1 194 ? 2.143 -0.492 -6.725 1.00 77.69 194 GLN A C 1
ATOM 1602 O O . GLN A 1 194 ? 2.203 0.297 -7.674 1.00 77.69 194 GLN A O 1
ATOM 1607 N N . CYS A 1 195 ? 1.448 -1.635 -6.817 1.00 68.06 195 CYS A N 1
ATOM 1608 C CA . CYS A 1 195 ? 0.733 -2.013 -8.033 1.00 68.06 195 CYS A CA 1
ATOM 1609 C C . CYS A 1 195 ? -0.586 -1.250 -8.159 1.00 68.06 195 CYS A C 1
ATOM 1611 O O . CYS A 1 195 ? -0.821 -0.743 -9.240 1.00 68.06 195 CYS A O 1
ATOM 1613 N N . GLY A 1 196 ? -1.338 -1.040 -7.068 1.00 77.31 196 GLY A N 1
ATOM 1614 C CA . GLY A 1 196 ? -2.572 -0.236 -7.020 1.00 77.31 196 GLY A CA 1
ATOM 1615 C C . GLY A 1 196 ? -3.882 -1.028 -7.036 1.00 77.31 196 GLY A C 1
ATOM 1616 O O . GLY A 1 196 ? -4.940 -0.412 -6.951 1.00 77.31 196 GLY A O 1
ATOM 1617 N N . ILE A 1 197 ? -3.826 -2.366 -7.077 1.00 79.31 197 ILE A N 1
ATOM 1618 C CA . ILE A 1 197 ? -5.028 -3.217 -7.075 1.00 79.31 197 ILE A CA 1
ATOM 1619 C C . ILE A 1 197 ? -5.875 -3.011 -5.813 1.00 79.31 197 ILE A C 1
ATOM 1621 O O . ILE A 1 197 ? -7.091 -2.923 -5.898 1.00 79.31 197 ILE A O 1
ATOM 1625 N N . CYS A 1 198 ? -5.232 -2.804 -4.658 1.00 86.19 198 CYS A N 1
ATOM 1626 C CA . CYS A 1 198 ? -5.918 -2.522 -3.400 1.00 86.19 198 CYS A CA 1
ATOM 1627 C C . CYS A 1 198 ? -6.763 -1.246 -3.452 1.00 86.19 198 CYS A C 1
ATOM 1629 O O . CYS A 1 198 ? -7.763 -1.169 -2.757 1.00 86.19 198 CYS A O 1
ATOM 1631 N N . THR A 1 199 ? -6.373 -0.257 -4.259 1.00 84.94 199 THR A N 1
ATOM 1632 C CA . THR A 1 199 ? -7.144 0.974 -4.461 1.00 84.94 199 THR A CA 1
ATOM 1633 C C . THR A 1 199 ? -8.262 0.753 -5.471 1.00 84.94 199 THR A C 1
ATOM 1635 O O . THR A 1 199 ? -9.373 1.213 -5.239 1.00 84.94 199 THR A O 1
ATOM 1638 N N . ALA A 1 200 ? -7.989 0.026 -6.560 1.00 78.12 200 ALA A N 1
ATOM 1639 C CA . ALA A 1 200 ? -8.978 -0.272 -7.597 1.00 78.12 200 ALA A CA 1
ATOM 1640 C C . ALA A 1 200 ? -10.175 -1.080 -7.065 1.00 78.12 200 ALA A C 1
ATOM 1642 O O . ALA A 1 200 ? -11.308 -0.776 -7.418 1.00 78.12 200 ALA A O 1
ATOM 1643 N N . GLU A 1 201 ? -9.914 -2.053 -6.190 1.00 84.12 201 GLU A N 1
ATOM 1644 C CA . GLU A 1 201 ? -10.928 -2.943 -5.606 1.00 84.12 201 GLU A CA 1
ATOM 1645 C C . GLU A 1 201 ? -11.506 -2.409 -4.282 1.00 84.12 201 GLU A C 1
ATOM 1647 O O . GLU A 1 201 ? -12.351 -3.047 -3.657 1.00 84.12 201 GLU A O 1
ATOM 1652 N N . CYS A 1 202 ? -11.044 -1.250 -3.799 1.00 90.50 202 CYS A N 1
ATOM 1653 C CA . CYS A 1 202 ? -11.542 -0.689 -2.548 1.00 90.50 202 CYS A CA 1
ATOM 1654 C C . CYS A 1 202 ? -12.897 -0.001 -2.776 1.00 90.50 202 CYS A C 1
ATOM 1656 O O . CYS A 1 202 ? -12.930 1.033 -3.452 1.00 90.50 202 CYS A O 1
ATOM 1658 N N . PRO A 1 203 ? -13.995 -0.468 -2.146 1.00 93.81 203 PRO A N 1
ATOM 1659 C CA . PRO A 1 203 ? -15.308 0.153 -2.321 1.00 93.81 203 PRO A CA 1
ATOM 1660 C C . PRO A 1 203 ? -15.315 1.611 -1.847 1.00 93.81 203 PRO A C 1
ATOM 1662 O O . PRO A 1 203 ? -15.914 2.472 -2.484 1.00 93.81 203 PRO A O 1
ATOM 1665 N N . VAL A 1 204 ? -14.574 1.910 -0.775 1.00 95.25 204 VAL A N 1
ATOM 1666 C CA . VAL A 1 204 ? -14.444 3.271 -0.239 1.00 95.25 204 VAL A CA 1
ATOM 1667 C C . VAL A 1 204 ? -13.734 4.172 -1.241 1.00 95.25 204 VAL A C 1
ATOM 1669 O O . VAL A 1 204 ? -14.239 5.244 -1.545 1.00 95.25 204 VAL A O 1
ATOM 1672 N N . SER A 1 205 ? -12.620 3.714 -1.825 1.00 87.31 205 SER A N 1
ATOM 1673 C CA . SER A 1 205 ? -11.889 4.493 -2.830 1.00 87.31 205 SER A CA 1
ATOM 1674 C C . SER A 1 205 ? -12.749 4.799 -4.057 1.00 87.31 205 SER A C 1
ATOM 1676 O O . SER A 1 205 ? -12.721 5.924 -4.553 1.00 87.31 205 SER A O 1
ATOM 1678 N N . VAL A 1 206 ? -13.549 3.828 -4.513 1.00 81.25 206 VAL A N 1
ATOM 1679 C CA . VAL A 1 206 ? -14.471 3.995 -5.645 1.00 81.25 206 VAL A CA 1
ATOM 1680 C C . VAL A 1 206 ? -15.540 5.044 -5.336 1.00 81.25 206 VAL A C 1
ATOM 1682 O O . VAL A 1 206 ? -15.692 6.001 -6.095 1.00 81.25 206 VAL A O 1
ATOM 1685 N N . VAL A 1 207 ? -16.243 4.908 -4.207 1.00 88.25 207 VAL A N 1
ATOM 1686 C CA . VAL A 1 207 ? -17.319 5.835 -3.811 1.00 88.25 207 VAL A CA 1
ATOM 1687 C C . VAL A 1 207 ? -16.776 7.243 -3.573 1.00 88.25 207 VAL A C 1
ATOM 1689 O O . VAL A 1 207 ? -17.389 8.226 -3.983 1.00 88.25 207 VAL A O 1
ATOM 1692 N N . THR A 1 208 ? -15.590 7.356 -2.976 1.00 82.38 208 THR A N 1
ATOM 1693 C CA . THR A 1 208 ? -14.972 8.649 -2.665 1.00 82.38 208 THR A CA 1
ATOM 1694 C C . THR A 1 208 ? -14.156 9.215 -3.823 1.00 82.38 208 THR A C 1
ATOM 1696 O O . THR A 1 208 ? -13.416 10.177 -3.628 1.00 82.38 208 THR A O 1
ATOM 1699 N N . LYS A 1 209 ? -14.195 8.583 -5.004 1.00 77.19 209 LYS A N 1
ATOM 1700 C CA . LYS A 1 209 ? -13.416 8.977 -6.190 1.00 77.19 209 LYS A CA 1
ATOM 1701 C C . LYS A 1 209 ? -11.924 9.197 -5.889 1.00 77.19 209 LYS A C 1
ATOM 1703 O O . LYS A 1 209 ? -11.311 10.130 -6.396 1.00 77.19 209 LYS A O 1
ATOM 1708 N N . GLY A 1 210 ? -11.346 8.344 -5.047 1.00 71.31 210 GLY A N 1
ATOM 1709 C CA . GLY A 1 210 ? -9.929 8.386 -4.694 1.00 71.31 210 GLY A CA 1
ATOM 1710 C C . GLY A 1 210 ? -9.547 9.196 -3.459 1.00 71.31 210 GLY A C 1
ATOM 1711 O O . GLY A 1 210 ? -8.381 9.115 -3.076 1.00 71.31 210 GLY A O 1
ATOM 1712 N N . ALA A 1 211 ? -10.478 9.907 -2.807 1.00 78.12 211 ALA A N 1
ATOM 1713 C CA . ALA A 1 211 ? -10.169 10.619 -1.560 1.00 78.12 211 ALA A CA 1
ATOM 1714 C C . ALA A 1 211 ? -9.627 9.663 -0.479 1.00 78.12 211 ALA A C 1
ATOM 1716 O O . ALA A 1 211 ? -8.602 9.941 0.140 1.00 78.12 211 ALA A O 1
ATOM 1717 N N . TYR A 1 212 ? -10.234 8.477 -0.329 1.00 86.00 212 TYR A N 1
ATOM 1718 C CA . TYR A 1 212 ? -9.588 7.359 0.351 1.00 86.00 212 TYR A CA 1
ATOM 1719 C C . TYR A 1 212 ? -8.716 6.567 -0.625 1.00 86.00 212 TYR A C 1
ATOM 1721 O O . TYR A 1 212 ? -9.200 6.077 -1.652 1.00 86.00 212 TYR A O 1
ATOM 1729 N N . ASN A 1 213 ? -7.437 6.380 -0.295 1.00 85.88 213 ASN A N 1
ATOM 1730 C CA . ASN A 1 213 ? -6.509 5.644 -1.148 1.00 85.88 213 ASN A CA 1
ATOM 1731 C C . ASN A 1 213 ? -5.582 4.723 -0.324 1.00 85.88 213 ASN A C 1
ATOM 1733 O O . ASN A 1 213 ? -4.551 5.175 0.187 1.00 85.88 213 ASN A O 1
ATOM 1737 N N . PRO A 1 214 ? -5.880 3.409 -0.230 1.00 92.25 214 PRO A N 1
ATOM 1738 C CA . PRO A 1 214 ? -5.072 2.479 0.561 1.00 92.25 214 PRO A CA 1
ATOM 1739 C C . PRO A 1 214 ? -3.637 2.360 0.032 1.00 92.25 214 PRO A C 1
ATOM 1741 O O . PRO A 1 214 ? -2.693 2.247 0.814 1.00 92.25 214 PRO A O 1
ATOM 1744 N N . ARG A 1 215 ? -3.435 2.447 -1.288 1.00 88.38 215 ARG A N 1
ATOM 1745 C CA . ARG A 1 215 ? -2.103 2.466 -1.905 1.00 88.38 215 ARG A CA 1
ATOM 1746 C C . ARG A 1 215 ? -1.281 3.679 -1.463 1.00 88.38 215 ARG A C 1
ATOM 1748 O O . ARG A 1 215 ? -0.099 3.507 -1.157 1.00 88.38 215 ARG A O 1
ATOM 1755 N N . ARG A 1 216 ? -1.890 4.869 -1.390 1.00 83.38 216 ARG A N 1
ATOM 1756 C CA . ARG A 1 216 ? -1.232 6.090 -0.890 1.00 83.38 216 ARG A CA 1
ATOM 1757 C C . ARG A 1 216 ? -0.781 5.920 0.558 1.00 83.38 216 ARG A C 1
ATOM 1759 O O . ARG A 1 216 ? 0.353 6.257 0.878 1.00 83.38 216 ARG A O 1
ATOM 1766 N N . ASN A 1 217 ? -1.608 5.307 1.399 1.00 90.44 217 ASN A N 1
ATOM 1767 C CA . ASN A 1 217 ? -1.270 5.062 2.802 1.00 90.44 217 ASN A CA 1
ATOM 1768 C C . ASN A 1 217 ? -0.087 4.096 2.968 1.00 90.44 217 ASN A C 1
ATOM 1770 O O . ASN A 1 217 ? 0.794 4.298 3.809 1.00 90.44 217 ASN A O 1
ATOM 1774 N N . ILE A 1 218 ? -0.039 3.055 2.132 1.00 90.38 218 ILE A N 1
ATOM 1775 C CA . ILE A 1 218 ? 1.098 2.129 2.083 1.00 90.38 218 ILE A CA 1
ATOM 1776 C C . ILE A 1 218 ? 2.363 2.858 1.623 1.00 90.38 218 ILE A C 1
ATOM 1778 O O . ILE A 1 218 ? 3.420 2.679 2.223 1.00 90.38 218 ILE A O 1
ATOM 1782 N N . LEU A 1 219 ? 2.261 3.693 0.582 1.00 82.44 219 LEU A N 1
ATOM 1783 C CA . LEU A 1 219 ? 3.391 4.482 0.093 1.00 82.44 219 LEU A CA 1
ATOM 1784 C C . LEU A 1 219 ? 3.915 5.419 1.182 1.00 82.44 219 LEU A C 1
ATOM 1786 O O . LEU A 1 219 ? 5.111 5.426 1.434 1.00 82.44 219 LEU A O 1
ATOM 1790 N N . ALA A 1 220 ? 3.032 6.136 1.879 1.00 83.69 220 ALA A N 1
ATOM 1791 C CA . ALA A 1 220 ? 3.410 7.003 2.992 1.00 83.69 220 ALA A CA 1
ATOM 1792 C C . ALA A 1 220 ? 4.129 6.230 4.108 1.00 83.69 220 ALA A C 1
ATOM 1794 O O . ALA A 1 220 ? 5.143 6.693 4.625 1.00 83.69 220 ALA A O 1
ATOM 1795 N N . THR A 1 221 ? 3.672 5.012 4.415 1.00 86.69 221 THR A N 1
ATOM 1796 C CA . THR A 1 221 ? 4.340 4.127 5.379 1.00 86.69 221 THR A CA 1
ATOM 1797 C C . THR A 1 221 ? 5.759 3.761 4.924 1.00 86.69 221 THR A C 1
ATOM 1799 O O . THR A 1 221 ? 6.711 3.907 5.690 1.00 86.69 221 THR A O 1
ATOM 1802 N N . LEU A 1 222 ? 5.920 3.316 3.673 1.00 80.50 222 LEU A N 1
ATOM 1803 C CA . LEU A 1 222 ? 7.213 2.895 3.113 1.00 80.50 222 LEU A CA 1
ATOM 1804 C C . LEU A 1 222 ? 8.184 4.069 2.908 1.00 80.50 222 LEU A C 1
ATOM 1806 O O . LEU A 1 222 ? 9.389 3.915 3.106 1.00 80.50 222 LEU A O 1
ATOM 1810 N N . SER A 1 223 ? 7.658 5.244 2.562 1.00 76.94 223 SER A N 1
ATOM 1811 C CA . SER A 1 223 ? 8.410 6.491 2.375 1.00 76.94 223 SER A CA 1
ATOM 1812 C C . SER A 1 223 ? 8.584 7.298 3.669 1.00 76.94 223 SER A C 1
ATOM 1814 O O . SER A 1 223 ? 9.189 8.367 3.638 1.00 76.94 223 SER A O 1
ATOM 1816 N N . GLN A 1 224 ? 8.156 6.747 4.814 1.00 80.75 224 GLN A N 1
ATOM 1817 C CA . GLN A 1 224 ? 8.422 7.254 6.167 1.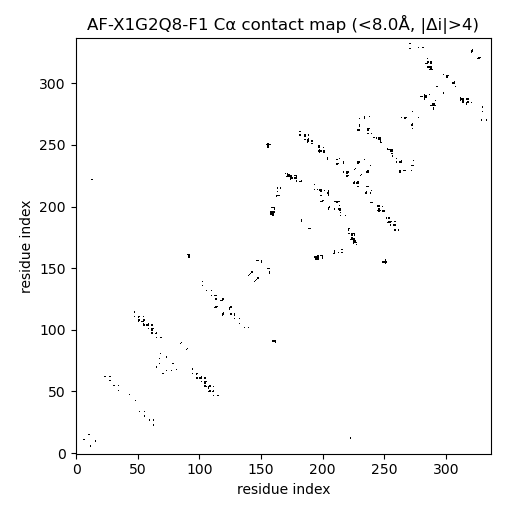00 80.75 224 GLN A CA 1
ATOM 1818 C C . GLN A 1 224 ? 7.672 8.545 6.538 1.00 80.75 224 GLN A C 1
ATOM 1820 O O . GLN A 1 224 ? 8.066 9.237 7.475 1.00 80.75 224 GLN A O 1
ATOM 1825 N N . TYR A 1 225 ? 6.574 8.850 5.850 1.00 82.62 225 TYR A N 1
ATOM 1826 C CA . TYR A 1 225 ? 5.727 10.016 6.110 1.00 82.62 225 TYR A CA 1
ATOM 1827 C C . TYR A 1 225 ? 4.707 9.707 7.209 1.00 82.62 225 TYR A C 1
ATOM 1829 O O . TYR A 1 225 ? 3.541 9.412 6.944 1.00 82.62 225 TYR A O 1
ATOM 1837 N N . LYS A 1 226 ? 5.177 9.730 8.459 1.00 87.94 226 LYS A N 1
ATOM 1838 C CA . LYS A 1 226 ? 4.357 9.465 9.649 1.00 87.94 226 LYS A CA 1
ATOM 1839 C C . LYS A 1 226 ? 3.201 10.453 9.766 1.00 87.94 226 LYS A C 1
ATOM 1841 O O . LYS A 1 226 ? 2.067 10.034 9.998 1.00 87.94 226 LYS A O 1
ATOM 1846 N N . ASP A 1 227 ? 3.490 11.740 9.622 1.00 86.81 227 ASP A N 1
ATOM 1847 C CA . ASP A 1 227 ? 2.531 12.773 10.007 1.00 86.81 227 ASP A CA 1
ATOM 1848 C C . ASP A 1 227 ? 1.429 12.929 8.962 1.00 86.81 227 ASP A C 1
ATOM 1850 O O . ASP A 1 227 ? 0.275 13.125 9.321 1.00 86.81 227 ASP A O 1
ATOM 1854 N N . PHE A 1 228 ? 1.725 12.644 7.688 1.00 84.75 228 PHE A N 1
ATOM 1855 C CA . PHE A 1 228 ? 0.687 12.453 6.669 1.00 84.75 228 PHE A CA 1
ATOM 1856 C C . PHE A 1 228 ? -0.394 11.448 7.109 1.00 84.75 228 PHE A C 1
ATOM 1858 O O . PHE A 1 228 ? -1.571 11.636 6.819 1.00 84.75 228 PHE A O 1
ATOM 1865 N N . LEU A 1 229 ? -0.002 10.376 7.806 1.00 88.44 229 LEU A N 1
ATOM 1866 C CA . LEU A 1 229 ? -0.923 9.332 8.253 1.00 88.44 229 LEU A CA 1
ATOM 1867 C C . LEU A 1 229 ? -1.584 9.680 9.590 1.00 88.44 229 LEU A C 1
ATOM 1869 O O . LEU A 1 229 ? -2.781 9.472 9.739 1.00 88.44 229 LEU A O 1
ATOM 1873 N N . LEU A 1 230 ? -0.809 10.145 10.572 1.00 89.94 230 LEU A N 1
ATOM 1874 C CA . LEU A 1 230 ? -1.263 10.282 11.964 1.00 89.94 230 LEU A CA 1
ATOM 1875 C C . LEU A 1 230 ? -1.678 11.707 12.354 1.00 89.94 230 LEU A C 1
ATOM 1877 O O . LEU A 1 230 ? -2.294 11.878 13.403 1.00 89.94 230 LEU A O 1
ATOM 1881 N N . GLU A 1 231 ? -1.326 12.714 11.560 1.00 84.06 231 GLU A N 1
ATOM 1882 C CA . GLU A 1 231 ? -1.702 14.124 11.760 1.00 84.06 231 GLU A CA 1
ATOM 1883 C C . GLU A 1 231 ? -2.559 14.680 10.623 1.00 84.06 231 GLU A C 1
ATOM 1885 O O . GLU A 1 231 ? -3.158 15.739 10.780 1.00 84.06 231 GLU A O 1
ATOM 1890 N N . GLY A 1 232 ? -2.637 13.963 9.500 1.00 75.69 232 GLY A N 1
ATOM 1891 C CA . GLY A 1 232 ? -3.566 14.264 8.421 1.00 75.69 232 GLY A CA 1
ATOM 1892 C C . GLY A 1 232 ? -5.029 14.038 8.809 1.00 75.69 232 GLY A C 1
ATOM 1893 O O . GLY A 1 232 ? -5.370 13.722 9.950 1.00 75.69 232 GLY A O 1
ATOM 1894 N N . GLU A 1 233 ? -5.910 14.176 7.819 1.00 82.81 233 GLU A N 1
ATOM 1895 C CA . GLU A 1 233 ? -7.344 13.955 8.001 1.00 82.81 233 GLU A CA 1
ATOM 1896 C C . GLU A 1 233 ? -7.634 12.552 8.549 1.00 82.81 233 GLU A C 1
ATOM 1898 O O . GLU A 1 233 ? -7.076 11.555 8.085 1.00 82.81 233 GLU A O 1
ATOM 1903 N N . GLU A 1 234 ? -8.582 12.455 9.484 1.00 84.06 234 GLU A N 1
ATOM 1904 C CA . GLU A 1 234 ? -8.999 11.186 10.093 1.00 84.06 234 GLU A CA 1
ATOM 1905 C C . GLU A 1 234 ? -9.326 10.122 9.029 1.00 84.06 234 GLU A C 1
ATOM 1907 O O . GLU A 1 234 ? -8.961 8.946 9.158 1.00 84.06 234 GLU A O 1
ATOM 1912 N N . PHE A 1 235 ? -9.938 10.558 7.924 1.00 90.19 235 PHE A N 1
ATOM 1913 C CA . PHE A 1 235 ? -10.343 9.710 6.812 1.00 90.19 235 PHE A CA 1
ATOM 1914 C C . PHE A 1 235 ? -9.178 8.957 6.154 1.00 90.19 235 PHE A C 1
ATOM 1916 O O . PHE A 1 235 ? -9.384 7.842 5.669 1.00 90.19 235 PHE A O 1
ATOM 1923 N N . VAL A 1 236 ? -7.949 9.490 6.209 1.00 89.12 236 VAL A N 1
ATOM 1924 C CA . VAL A 1 236 ? -6.741 8.852 5.657 1.00 89.12 236 VAL A CA 1
ATOM 1925 C C . VAL A 1 236 ? -6.569 7.444 6.219 1.00 89.12 236 VAL A C 1
ATOM 1927 O O . VAL A 1 236 ? -6.328 6.508 5.461 1.00 89.12 236 VAL A O 1
ATOM 1930 N N . ILE A 1 237 ? -6.750 7.244 7.525 1.00 92.12 237 ILE A N 1
ATOM 1931 C CA . ILE A 1 237 ? -6.636 5.919 8.158 1.00 92.12 237 ILE A CA 1
ATOM 1932 C C . ILE A 1 237 ? -8.015 5.290 8.373 1.00 92.12 237 ILE A C 1
ATOM 1934 O O . ILE A 1 237 ? -8.210 4.094 8.118 1.00 92.12 237 ILE A O 1
ATOM 1938 N N . TRP A 1 238 ? -8.974 6.078 8.856 1.00 94.88 238 TRP A N 1
ATOM 1939 C CA . TRP A 1 238 ? -10.264 5.580 9.326 1.00 94.88 238 TRP A CA 1
ATOM 1940 C C . TRP A 1 238 ? -11.276 5.320 8.213 1.00 94.88 238 TRP A C 1
ATOM 1942 O O . TRP A 1 238 ? -12.260 4.633 8.467 1.00 94.88 238 TRP A O 1
ATOM 1952 N N . GLY A 1 239 ? -10.986 5.719 6.970 1.00 94.38 239 GLY A N 1
ATOM 1953 C CA . GLY A 1 239 ? -11.772 5.310 5.805 1.00 94.38 239 GLY A CA 1
ATOM 1954 C C . GLY A 1 239 ? -11.719 3.801 5.518 1.00 94.38 239 GLY A C 1
ATOM 1955 O O . GLY A 1 239 ? -12.582 3.285 4.819 1.00 94.38 239 GLY A O 1
ATOM 1956 N N . CYS A 1 240 ? -10.759 3.048 6.073 1.00 96.19 240 CYS A N 1
ATOM 1957 C CA . CYS A 1 240 ? -10.727 1.589 5.924 1.00 96.19 240 CYS A CA 1
ATOM 1958 C C . CYS A 1 240 ? -11.895 0.919 6.664 1.00 96.19 240 CYS A C 1
ATOM 1960 O O . CYS A 1 240 ? -11.929 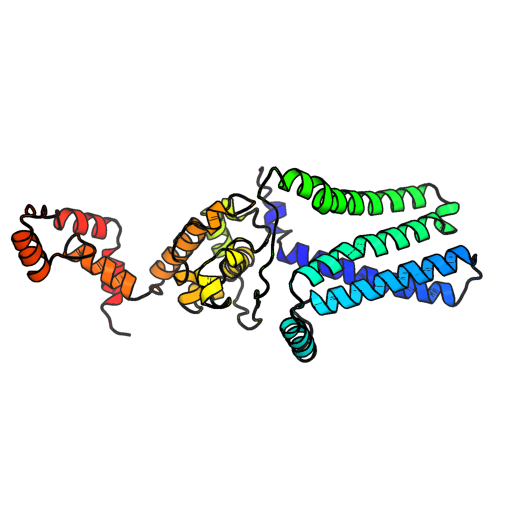0.932 7.898 1.00 96.19 240 CYS A O 1
ATOM 1962 N N . THR A 1 241 ? -12.764 0.219 5.935 1.00 95.94 241 THR A N 1
ATOM 1963 C CA . THR A 1 241 ? -13.879 -0.575 6.490 1.00 95.94 241 THR A CA 1
ATOM 1964 C C . THR A 1 241 ? -13.487 -1.991 6.912 1.00 95.94 241 THR A C 1
ATOM 1966 O O . THR A 1 241 ? -14.349 -2.768 7.310 1.00 95.94 241 THR A O 1
ATOM 1969 N N . THR A 1 242 ? -12.201 -2.351 6.808 1.00 96.25 242 THR A N 1
ATOM 1970 C CA . THR A 1 242 ? -11.680 -3.687 7.152 1.00 96.25 242 THR A CA 1
ATOM 1971 C C . THR A 1 242 ? -12.423 -4.833 6.451 1.00 96.25 242 THR A C 1
ATOM 1973 O O . THR A 1 242 ? -12.605 -5.900 7.017 1.00 96.25 242 THR A O 1
ATOM 1976 N N . CYS A 1 243 ? -12.846 -4.627 5.199 1.00 96.94 243 CYS A N 1
ATOM 1977 C CA . CYS A 1 243 ? -13.564 -5.634 4.409 1.00 96.94 243 CYS A CA 1
ATOM 1978 C C . CYS A 1 243 ? -12.672 -6.754 3.843 1.00 96.94 243 CYS A C 1
ATOM 1980 O O . CYS A 1 243 ? -13.171 -7.626 3.143 1.00 96.94 243 CYS A O 1
ATOM 1982 N N . HIS A 1 244 ? -11.356 -6.700 4.082 1.00 96.69 244 HIS A N 1
ATOM 1983 C CA . HIS A 1 244 ? -10.347 -7.667 3.627 1.00 96.69 244 HIS A CA 1
ATOM 1984 C C . HIS A 1 244 ? -10.170 -7.849 2.112 1.00 96.69 244 HIS A C 1
ATOM 1986 O O . HIS A 1 244 ? -9.199 -8.475 1.705 1.00 96.69 244 HIS A O 1
ATOM 1992 N N . THR A 1 245 ? -10.977 -7.214 1.257 1.00 93.62 245 THR A N 1
ATOM 1993 C CA . THR A 1 245 ? -10.831 -7.288 -0.211 1.00 93.62 245 THR A CA 1
ATOM 1994 C C . THR A 1 245 ? -9.399 -7.016 -0.672 1.00 93.62 245 THR A C 1
ATOM 1996 O O . THR A 1 245 ? -8.865 -7.728 -1.513 1.00 93.62 245 THR A O 1
ATOM 1999 N N . CYS A 1 246 ? -8.741 -6.009 -0.089 1.00 93.44 246 CYS A N 1
ATOM 2000 C CA . CYS A 1 246 ? -7.369 -5.665 -0.448 1.00 93.44 246 CYS A CA 1
ATOM 2001 C C . CYS A 1 246 ? -6.320 -6.711 -0.037 1.00 93.44 246 CYS A C 1
ATOM 2003 O O . CYS A 1 246 ? -5.257 -6.720 -0.651 1.00 93.44 246 CYS A O 1
ATOM 2005 N N . ASP A 1 247 ? -6.608 -7.557 0.957 1.00 93.12 247 ASP A N 1
ATOM 2006 C CA . ASP A 1 247 ? -5.752 -8.683 1.346 1.00 93.12 247 ASP A CA 1
ATOM 2007 C C . ASP A 1 247 ? -5.890 -9.812 0.316 1.00 93.12 247 ASP A C 1
ATOM 2009 O O . ASP A 1 247 ? -4.883 -10.304 -0.185 1.00 93.12 247 ASP A O 1
ATOM 2013 N N . GLU A 1 248 ? -7.130 -10.140 -0.062 1.00 88.38 248 GLU A N 1
ATOM 2014 C CA . GLU A 1 248 ? -7.460 -11.223 -1.002 1.00 88.38 248 GLU A CA 1
ATOM 2015 C C . GLU A 1 248 ? -6.958 -10.954 -2.424 1.00 88.38 248 GLU A C 1
ATOM 2017 O O . GLU A 1 248 ? -6.411 -11.827 -3.093 1.00 88.38 248 GLU A O 1
ATOM 2022 N N . VAL A 1 249 ? -7.095 -9.713 -2.897 1.00 79.25 249 VAL A N 1
ATOM 2023 C CA . VAL A 1 249 ? -6.689 -9.333 -4.261 1.00 79.25 249 VAL A CA 1
ATOM 2024 C C . VAL A 1 249 ? -5.198 -8.989 -4.365 1.00 79.25 249 VAL A C 1
ATOM 2026 O O . VAL A 1 249 ? -4.721 -8.593 -5.434 1.00 79.25 249 VAL A O 1
ATOM 2029 N N . CYS A 1 250 ? -4.439 -9.075 -3.265 1.00 79.31 250 CYS A N 1
ATOM 2030 C CA . CYS A 1 250 ? -3.048 -8.644 -3.253 1.00 79.31 250 CYS A CA 1
ATOM 2031 C C . CYS A 1 250 ? -2.122 -9.659 -3.942 1.00 79.31 250 CYS A C 1
ATOM 2033 O O . CYS A 1 250 ? -1.945 -10.766 -3.442 1.00 79.31 250 CYS A O 1
ATOM 2035 N N . PRO A 1 251 ? -1.381 -9.261 -4.998 1.00 72.94 251 PRO A N 1
ATOM 2036 C CA . PRO A 1 251 ? -0.480 -10.154 -5.720 1.00 72.94 251 PRO A CA 1
ATOM 2037 C C . PRO A 1 251 ? 0.747 -10.622 -4.947 1.00 72.94 251 PRO A C 1
ATOM 2039 O O . PRO A 1 251 ? 1.546 -11.400 -5.454 1.00 72.94 251 PRO A O 1
ATOM 2042 N N . GLN A 1 252 ? 0.979 -10.044 -3.779 1.00 80.38 252 GLN A N 1
ATOM 2043 C CA . GLN A 1 252 ? 2.136 -10.323 -2.939 1.00 80.38 252 GLN A CA 1
ATOM 2044 C C . GLN A 1 252 ? 1.695 -10.838 -1.564 1.00 80.38 252 GLN A C 1
ATOM 2046 O O . GLN A 1 252 ? 2.495 -10.816 -0.635 1.00 80.38 252 GLN A O 1
ATOM 2051 N N . ASP A 1 253 ? 0.418 -11.230 -1.440 1.00 81.19 253 ASP A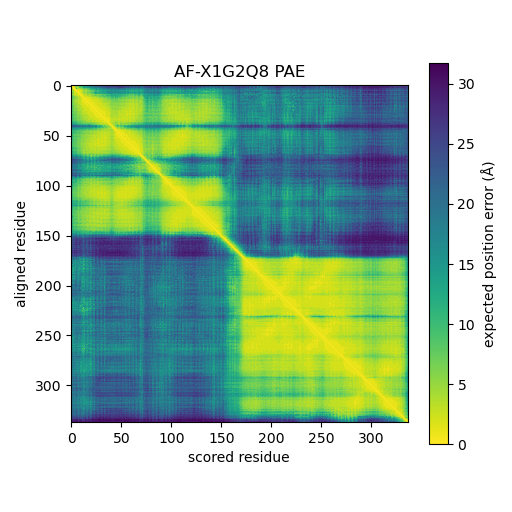 N 1
ATOM 2052 C CA . ASP A 1 253 ? -0.213 -11.706 -0.205 1.00 81.19 253 ASP A CA 1
ATOM 2053 C C . ASP A 1 253 ? 0.045 -10.780 1.003 1.00 81.19 253 ASP A C 1
ATOM 2055 O O . ASP A 1 253 ? 0.357 -11.181 2.129 1.00 81.19 253 ASP A O 1
ATOM 2059 N N . ILE A 1 254 ? -0.034 -9.470 0.755 1.00 86.00 254 ILE A N 1
ATOM 2060 C CA . ILE A 1 254 ? 0.172 -8.469 1.798 1.00 86.00 254 ILE A CA 1
ATOM 2061 C C . ILE A 1 254 ?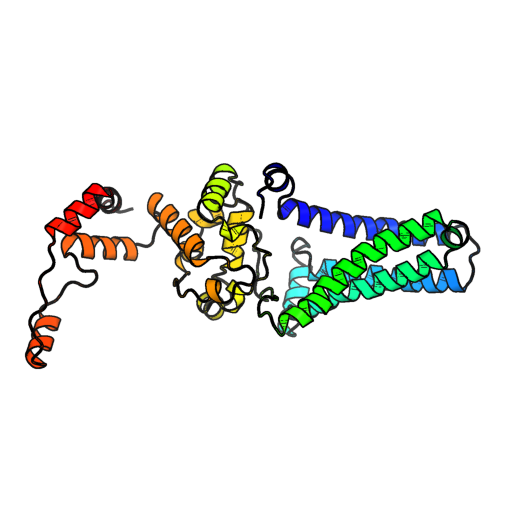 -1.109 -8.347 2.608 1.00 86.00 254 ILE A C 1
ATOM 2063 O O . ILE A 1 254 ? -2.141 -7.946 2.081 1.00 86.00 254 ILE A O 1
ATOM 2067 N N . LYS A 1 255 ? -1.007 -8.593 3.915 1.00 90.25 255 LYS A N 1
ATOM 2068 C CA . LYS A 1 255 ? -2.091 -8.368 4.882 1.00 90.25 255 LYS A CA 1
ATOM 2069 C C . LYS A 1 255 ? -2.237 -6.873 5.208 1.00 90.25 255 LYS A C 1
ATOM 2071 O O . LYS A 1 255 ? -1.837 -6.406 6.275 1.00 90.25 255 LYS A O 1
ATOM 2076 N N . LEU A 1 256 ? -2.763 -6.110 4.256 1.00 94.06 256 LEU A N 1
ATOM 2077 C CA . LEU A 1 256 ? -3.000 -4.670 4.339 1.00 94.06 256 LEU A CA 1
ATOM 2078 C C . LEU A 1 256 ? -3.999 -4.291 5.431 1.00 94.06 256 LEU A C 1
ATOM 2080 O O . LEU A 1 256 ? -3.794 -3.281 6.104 1.00 94.06 256 LEU A O 1
ATOM 2084 N N . THR A 1 257 ? -5.020 -5.108 5.689 1.00 95.75 257 THR A N 1
ATOM 2085 C CA . THR A 1 257 ? -5.950 -4.848 6.797 1.00 95.75 257 THR A CA 1
ATOM 2086 C C . THR A 1 257 ? -5.210 -4.811 8.138 1.00 95.75 257 THR A C 1
ATOM 2088 O O . THR A 1 257 ? -5.485 -3.944 8.966 1.00 95.75 257 THR A O 1
ATOM 2091 N N . LYS A 1 258 ? -4.180 -5.653 8.329 1.00 94.56 258 LYS A N 1
ATOM 2092 C CA . LYS A 1 258 ? -3.321 -5.627 9.528 1.00 94.56 258 LYS A CA 1
ATOM 2093 C C . LYS A 1 258 ? -2.519 -4.325 9.645 1.00 94.56 258 LYS A C 1
ATOM 2095 O O . LYS A 1 258 ? -2.408 -3.767 10.743 1.00 94.56 258 LYS A O 1
ATOM 2100 N N . LEU A 1 259 ? -2.003 -3.813 8.524 1.00 94.56 259 LEU A N 1
ATOM 2101 C CA . LEU A 1 259 ? -1.339 -2.507 8.479 1.00 94.56 259 LEU A CA 1
ATOM 2102 C C . LEU A 1 259 ? -2.309 -1.396 8.899 1.00 94.56 259 LEU A C 1
ATOM 2104 O O . LEU A 1 259 ? -1.973 -0.594 9.769 1.00 94.56 259 LEU A O 1
ATOM 2108 N N . PHE A 1 260 ? -3.517 -1.363 8.329 1.00 96.06 260 PHE A N 1
ATOM 2109 C CA . PHE A 1 260 ? -4.509 -0.340 8.663 1.00 96.06 260 PHE A CA 1
ATOM 2110 C C . PHE A 1 260 ? -4.960 -0.427 10.123 1.00 96.06 260 PHE A C 1
ATOM 2112 O O . PHE A 1 260 ? -5.057 0.605 10.782 1.00 96.06 260 PHE A O 1
ATOM 2119 N N . THR A 1 261 ? -5.134 -1.628 10.678 1.00 96.25 261 THR A N 1
ATOM 2120 C CA . THR A 1 261 ? -5.388 -1.818 12.116 1.00 96.25 261 THR A CA 1
ATOM 2121 C C . THR A 1 261 ? -4.231 -1.296 12.970 1.00 96.25 261 THR A C 1
ATOM 2123 O O . THR A 1 261 ? -4.456 -0.609 13.964 1.00 96.25 261 THR A O 1
ATOM 2126 N N . SER A 1 262 ? -2.982 -1.546 12.566 1.00 95.81 262 SER A N 1
ATOM 2127 C CA . SER A 1 262 ? -1.803 -1.019 13.268 1.00 95.81 262 SER A CA 1
ATOM 2128 C C . SER A 1 262 ? -1.773 0.514 13.268 1.00 95.81 262 SER A C 1
ATOM 2130 O O . SER A 1 262 ? -1.467 1.122 14.291 1.00 95.81 262 SER A O 1
ATOM 2132 N N . LEU A 1 263 ? -2.126 1.141 12.143 1.00 95.56 263 LEU A N 1
ATOM 2133 C CA . LEU A 1 263 ? -2.229 2.597 12.017 1.00 95.56 263 LEU A CA 1
ATOM 2134 C C . LEU A 1 263 ? -3.365 3.171 12.880 1.00 95.56 263 LEU A C 1
ATOM 2136 O O . LEU A 1 263 ? -3.136 4.131 13.615 1.00 95.56 263 LEU A O 1
ATOM 2140 N N . LYS A 1 264 ? -4.550 2.541 12.881 1.00 95.50 264 LYS A N 1
ATOM 2141 C CA . LYS A 1 264 ? -5.674 2.903 13.767 1.00 95.50 264 LYS A CA 1
ATOM 2142 C C . LYS A 1 264 ? -5.267 2.842 15.241 1.00 95.50 264 LYS A C 1
ATOM 2144 O O . LYS A 1 264 ? -5.509 3.788 15.984 1.00 95.50 264 LYS A O 1
ATOM 2149 N N . ASN A 1 265 ? -4.567 1.784 15.654 1.00 93.31 265 ASN A N 1
ATOM 2150 C CA . ASN A 1 265 ? -4.073 1.641 17.027 1.00 93.31 265 ASN A CA 1
ATOM 2151 C C . ASN A 1 265 ? -3.106 2.766 17.425 1.00 93.31 265 ASN A C 1
ATOM 2153 O O . ASN A 1 265 ? -3.159 3.250 18.556 1.00 93.31 265 ASN A O 1
ATOM 2157 N N . GLN A 1 266 ? -2.239 3.204 16.510 1.00 93.25 266 GLN A N 1
ATOM 2158 C CA . GLN A 1 266 ? -1.332 4.325 16.762 1.00 93.25 266 GLN A CA 1
ATOM 2159 C C . GLN A 1 266 ? -2.058 5.671 16.824 1.00 93.25 266 GLN A C 1
ATOM 2161 O O . GLN A 1 266 ? -1.738 6.480 17.691 1.00 93.25 266 GLN A O 1
ATOM 2166 N N . SER A 1 267 ? -3.058 5.889 15.966 1.00 92.56 267 SER A N 1
ATOM 2167 C CA . SER A 1 267 ? -3.949 7.056 16.037 1.00 92.56 267 SER A CA 1
ATOM 2168 C C . SER A 1 267 ? -4.668 7.112 17.396 1.00 92.56 267 SER A C 1
ATOM 2170 O O . SER A 1 267 ? -4.607 8.133 18.080 1.00 92.56 267 SER A O 1
ATOM 2172 N N . ILE A 1 268 ? -5.224 5.991 17.877 1.00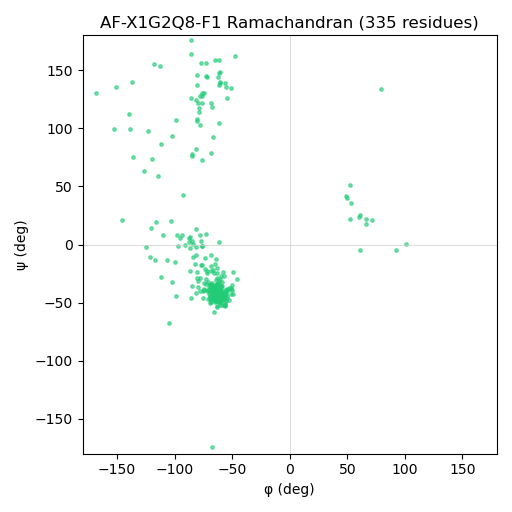 91.19 268 ILE A N 1
ATOM 2173 C CA . ILE A 1 268 ? -5.830 5.895 19.220 1.00 91.19 268 ILE A CA 1
ATOM 2174 C C . ILE A 1 268 ? -4.805 6.138 20.332 1.00 91.19 268 ILE A C 1
ATOM 2176 O O . ILE A 1 268 ? -5.119 6.786 21.326 1.00 91.19 268 ILE A O 1
ATOM 2180 N N . ALA A 1 269 ? -3.575 5.632 20.198 1.00 88.75 269 ALA A N 1
ATOM 2181 C CA . ALA A 1 269 ? -2.517 5.865 21.181 1.00 88.75 269 ALA A CA 1
ATOM 2182 C C . ALA A 1 269 ? -2.123 7.348 21.308 1.00 88.75 269 ALA A C 1
ATOM 2184 O O . ALA A 1 269 ? -1.658 7.745 22.369 1.00 88.75 269 ALA A O 1
ATOM 2185 N N . GLN A 1 270 ? -2.347 8.151 20.265 1.00 87.56 270 GLN A N 1
ATOM 2186 C CA . GLN A 1 270 ? -2.162 9.607 20.274 1.00 87.56 270 GLN A CA 1
ATOM 2187 C C . GLN A 1 270 ? -3.449 10.378 20.604 1.00 87.56 270 GLN A C 1
ATOM 2189 O O . GLN A 1 270 ? -3.473 11.595 20.471 1.00 87.56 270 GLN A O 1
ATOM 2194 N N . ASN A 1 271 ? -4.524 9.688 21.002 1.00 85.50 271 ASN A N 1
ATOM 2195 C CA . ASN A 1 271 ? -5.849 10.269 21.231 1.00 85.50 271 ASN A CA 1
ATOM 2196 C C . ASN A 1 271 ? -6.480 10.939 19.987 1.00 85.50 271 ASN A C 1
ATOM 2198 O O . ASN A 1 271 ? -7.368 11.773 20.113 1.00 85.50 271 ASN A O 1
ATOM 2202 N N . LYS A 1 272 ? -6.062 10.542 18.777 1.00 86.31 272 LYS A N 1
ATOM 2203 C CA . LYS A 1 272 ? -6.516 11.097 17.484 1.00 86.31 272 LYS A CA 1
ATOM 2204 C C . LYS A 1 272 ? -7.514 10.197 16.742 1.00 86.31 272 LYS A C 1
ATOM 2206 O O . LYS A 1 272 ? -7.605 10.248 15.521 1.00 86.31 272 LYS A O 1
ATOM 2211 N N . GLY A 1 273 ? -8.183 9.283 17.444 1.00 87.94 273 GLY A N 1
ATOM 2212 C CA . GLY A 1 273 ? -9.215 8.443 16.827 1.00 87.94 273 GLY A CA 1
ATOM 2213 C C . GLY A 1 273 ? -10.599 9.112 16.811 1.00 87.94 273 GLY A C 1
ATOM 2214 O O . GLY A 1 273 ? -10.829 10.014 17.620 1.00 87.94 273 GLY A O 1
ATOM 2215 N N . PRO A 1 274 ? -11.541 8.615 15.995 1.00 90.12 274 PRO A N 1
ATOM 2216 C CA . PRO A 1 274 ? -12.908 9.118 15.927 1.00 90.12 274 PRO A CA 1
ATOM 2217 C C . PRO A 1 274 ? -13.676 8.955 17.237 1.00 90.12 274 PRO A C 1
ATOM 2219 O O . PRO A 1 274 ? -13.576 7.918 17.897 1.00 90.12 274 PRO A O 1
ATOM 2222 N N . ASP A 1 275 ? -14.539 9.922 17.564 1.00 88.94 275 ASP A N 1
ATOM 2223 C CA . ASP A 1 275 ? -15.375 9.906 18.778 1.00 88.94 275 ASP A CA 1
ATOM 2224 C C . ASP A 1 275 ? -16.214 8.636 18.916 1.00 88.94 275 ASP A C 1
ATOM 2226 O O . ASP A 1 275 ? -16.376 8.114 20.022 1.00 88.94 275 ASP A O 1
ATOM 2230 N N . PHE A 1 276 ? -16.744 8.115 17.805 1.00 89.25 276 PHE A N 1
ATOM 2231 C CA . PHE A 1 276 ? -17.612 6.941 17.841 1.00 89.25 276 PHE A CA 1
ATOM 2232 C C . PHE A 1 276 ? -16.890 5.706 18.398 1.00 89.25 276 PHE A C 1
ATOM 2234 O O . PHE A 1 276 ? -17.515 4.904 19.082 1.00 89.25 276 PHE A O 1
ATOM 2241 N N . VAL A 1 277 ? -15.574 5.577 18.185 1.00 91.38 277 VAL A N 1
ATOM 2242 C CA . VAL A 1 277 ? -14.773 4.457 18.705 1.00 91.38 277 VAL A CA 1
ATOM 2243 C C . VAL A 1 277 ? -14.712 4.509 20.231 1.00 91.38 277 VAL A C 1
ATOM 2245 O O . VAL A 1 277 ? -14.864 3.489 20.900 1.00 91.38 277 VAL A O 1
ATOM 2248 N N . PHE A 1 278 ? -14.549 5.706 20.796 1.00 89.75 278 PHE A N 1
ATOM 2249 C CA . PHE A 1 278 ? -14.486 5.908 22.244 1.00 89.75 278 PHE A CA 1
ATOM 2250 C C . PHE A 1 278 ? -15.863 5.779 22.890 1.00 89.75 278 PHE A C 1
ATOM 2252 O O . PHE A 1 278 ? -15.978 5.163 23.948 1.00 89.75 278 PHE A O 1
ATOM 2259 N N . LYS A 1 279 ? -16.917 6.290 22.238 1.00 90.56 279 LYS A N 1
ATOM 2260 C CA . LYS A 1 279 ? -18.310 6.077 22.663 1.00 90.56 279 LYS A CA 1
ATOM 2261 C C . LYS A 1 279 ? -18.651 4.588 22.687 1.00 90.56 279 LYS A C 1
ATOM 2263 O O . LYS A 1 279 ? -19.193 4.102 23.675 1.00 90.56 279 LYS A O 1
ATOM 2268 N N . GLN A 1 280 ? -18.261 3.854 21.646 1.00 92.50 280 GLN A N 1
ATOM 2269 C CA . GLN A 1 280 ? -18.482 2.416 21.549 1.00 92.50 280 GLN A CA 1
ATOM 2270 C C . GLN A 1 280 ? -17.725 1.644 22.635 1.00 92.50 280 GLN A C 1
ATOM 2272 O O . GLN A 1 280 ? -18.295 0.759 23.272 1.00 92.50 280 GLN A O 1
ATOM 2277 N N . ALA A 1 281 ? -16.462 1.999 22.881 1.00 92.75 281 ALA A N 1
ATOM 2278 C CA . ALA A 1 281 ? -15.659 1.406 23.944 1.00 92.75 281 ALA A CA 1
ATOM 2279 C C . ALA A 1 281 ? -16.217 1.719 25.344 1.00 92.75 281 ALA A C 1
ATOM 2281 O O . ALA A 1 281 ? -16.192 0.849 26.209 1.00 92.75 281 ALA A O 1
ATOM 2282 N N . ARG A 1 282 ? -16.771 2.920 25.562 1.00 91.88 282 ARG A N 1
ATOM 2283 C CA . ARG A 1 282 ? -17.446 3.285 26.815 1.00 91.88 282 ARG A CA 1
ATOM 2284 C C . ARG A 1 282 ? -18.737 2.494 27.020 1.00 91.88 282 ARG A C 1
ATOM 2286 O O . ARG A 1 282 ? -18.931 1.952 28.097 1.00 91.88 282 ARG A O 1
ATOM 2293 N N . ALA A 1 283 ? -19.555 2.327 25.979 1.00 93.31 283 ALA A N 1
ATOM 2294 C CA . ALA A 1 283 ? -20.746 1.478 26.051 1.00 93.31 283 ALA A CA 1
ATOM 2295 C C . ALA A 1 283 ? -20.397 0.038 26.470 1.00 93.31 283 ALA A C 1
ATOM 2297 O O . ALA A 1 283 ? -21.061 -0.520 27.345 1.00 93.31 283 ALA A O 1
ATOM 2298 N N . ILE A 1 284 ? -19.312 -0.519 25.913 1.00 94.88 284 ILE A N 1
ATOM 2299 C CA . ILE A 1 284 ? -18.793 -1.841 26.293 1.00 94.88 284 ILE A CA 1
ATOM 2300 C C . ILE A 1 284 ? -18.292 -1.841 27.740 1.00 94.88 284 ILE A C 1
ATOM 2302 O O . ILE A 1 284 ? -18.596 -2.771 28.474 1.00 94.88 284 ILE A O 1
ATOM 2306 N N . PHE A 1 285 ? -17.559 -0.816 28.172 1.00 93.50 285 PHE A N 1
ATOM 2307 C CA . PHE A 1 285 ? -17.060 -0.729 29.546 1.00 93.50 285 PHE A CA 1
ATOM 2308 C C . PHE A 1 285 ? -18.191 -0.649 30.585 1.00 93.50 285 PHE A C 1
ATOM 2310 O O . PHE A 1 285 ? -18.137 -1.319 31.615 1.00 93.50 285 PHE A O 1
ATOM 2317 N N . ASP A 1 286 ? -19.229 0.140 30.306 1.00 92.25 286 ASP A N 1
ATOM 2318 C CA . ASP A 1 286 ? -20.326 0.384 31.246 1.00 92.25 286 ASP A CA 1
ATOM 2319 C C . ASP A 1 286 ? -21.349 -0.767 31.265 1.00 92.25 286 ASP A C 1
ATOM 2321 O O . ASP A 1 286 ? -21.956 -1.033 32.297 1.00 92.25 286 ASP A O 1
ATOM 2325 N N . ASN A 1 287 ? -21.545 -1.461 30.134 1.00 93.12 287 ASN A N 1
ATOM 2326 C CA . ASN A 1 287 ? -22.651 -2.416 29.961 1.00 93.12 287 ASN A CA 1
ATOM 2327 C C . ASN A 1 287 ? -22.217 -3.830 29.548 1.00 93.12 287 ASN A C 1
ATOM 2329 O O . ASN A 1 287 ? -23.078 -4.683 29.325 1.00 93.12 287 ASN A O 1
ATOM 2333 N N . ALA A 1 288 ? -20.918 -4.067 29.336 1.00 94.75 288 ALA A N 1
ATOM 2334 C CA . ALA A 1 288 ? -20.375 -5.277 28.705 1.00 94.75 288 ALA A CA 1
ATOM 2335 C C . ALA A 1 288 ? -21.022 -5.625 27.345 1.00 94.75 288 ALA A C 1
ATOM 2337 O O . ALA A 1 288 ? -20.980 -6.765 26.884 1.00 94.75 288 ALA A O 1
ATOM 2338 N N . LYS A 1 289 ? -21.621 -4.630 26.675 1.00 92.69 289 LYS A N 1
ATOM 2339 C CA . LYS A 1 289 ? -22.272 -4.760 25.367 1.00 92.69 289 LYS A CA 1
ATOM 2340 C C . LYS A 1 289 ? -21.910 -3.583 24.483 1.00 92.69 289 LYS A C 1
ATOM 2342 O O . LYS A 1 289 ? -21.916 -2.438 24.925 1.00 92.69 289 LYS A O 1
ATOM 2347 N N . ALA A 1 290 ? -21.677 -3.864 23.204 1.00 92.00 290 ALA A N 1
ATOM 2348 C CA . ALA A 1 290 ? -21.542 -2.810 22.208 1.00 92.00 290 ALA A CA 1
ATOM 2349 C C . ALA A 1 290 ? -22.866 -2.047 22.024 1.00 92.00 290 ALA A C 1
ATOM 2351 O O . ALA A 1 290 ? -22.886 -0.823 21.934 1.00 92.00 290 ALA A O 1
ATOM 2352 N N . ILE A 1 291 ? -23.981 -2.775 22.030 1.00 91.69 291 ILE A N 1
ATOM 2353 C CA . ILE A 1 291 ? -25.327 -2.211 21.956 1.00 91.69 291 ILE A CA 1
ATOM 2354 C C . ILE A 1 291 ? -26.082 -2.704 23.196 1.00 91.69 291 ILE A C 1
ATOM 2356 O O . ILE A 1 291 ? -26.516 -3.860 23.227 1.00 91.69 291 ILE A O 1
ATOM 2360 N N . PRO A 1 292 ? -26.166 -1.888 24.262 1.00 89.94 292 PRO A N 1
ATOM 2361 C CA . PRO A 1 292 ? -26.912 -2.236 25.466 1.00 89.94 292 PRO A CA 1
ATOM 2362 C C . PRO A 1 292 ? -28.396 -2.446 25.155 1.00 89.94 292 PRO A C 1
ATOM 2364 O O . PRO A 1 292 ? -28.949 -1.794 24.268 1.00 89.94 292 PRO A O 1
ATOM 2367 N N . SER A 1 293 ? -29.048 -3.353 25.887 1.00 87.69 293 SER A N 1
ATOM 2368 C CA . SER A 1 293 ? -30.484 -3.565 25.698 1.00 87.69 293 SER A CA 1
ATOM 2369 C C . SER A 1 293 ? -31.283 -2.384 26.243 1.00 87.69 293 SER A C 1
ATOM 2371 O O . SER A 1 293 ? -30.927 -1.798 27.265 1.00 87.69 293 SER A O 1
ATOM 2373 N N . GLN A 1 294 ? -32.371 -2.051 25.560 1.00 90.19 294 GLN A N 1
ATOM 2374 C CA . GLN A 1 294 ? -33.300 -0.987 25.926 1.00 90.19 294 GLN A CA 1
ATOM 2375 C C . GLN A 1 294 ? -34.679 -1.597 26.182 1.00 90.19 294 GLN A C 1
ATOM 2377 O O . GLN A 1 294 ? -35.017 -2.627 25.601 1.00 90.19 294 GLN A O 1
ATOM 2382 N N . LEU A 1 295 ? -35.516 -0.929 26.982 1.00 91.06 295 LEU A N 1
ATOM 2383 C CA . LEU A 1 295 ? -36.891 -1.374 27.264 1.00 91.06 295 LEU A CA 1
ATOM 2384 C C . LEU A 1 295 ? -37.691 -1.697 25.992 1.00 91.06 295 LEU A C 1
ATOM 2386 O O . LEU A 1 295 ? -38.408 -2.693 25.955 1.00 91.06 295 LEU A O 1
ATOM 2390 N N . ALA A 1 296 ? -37.528 -0.903 24.930 1.00 93.44 296 ALA A N 1
ATOM 2391 C CA . ALA A 1 296 ? -38.185 -1.146 23.646 1.00 93.44 296 ALA A CA 1
ATOM 2392 C C . ALA A 1 296 ? -37.740 -2.464 22.979 1.00 93.44 296 ALA A C 1
ATOM 2394 O O . ALA A 1 296 ? -38.564 -3.159 22.385 1.00 93.44 296 ALA A O 1
ATOM 2395 N N . ILE A 1 297 ? -36.456 -2.826 23.101 1.00 91.75 297 ILE A N 1
ATOM 2396 C CA . ILE A 1 297 ? -35.914 -4.086 22.573 1.00 91.75 297 ILE A CA 1
ATOM 2397 C C . ILE A 1 297 ? -36.489 -5.260 23.367 1.00 91.75 297 ILE A C 1
ATOM 2399 O O . ILE A 1 297 ? -36.995 -6.201 22.764 1.00 91.75 297 ILE A O 1
ATOM 2403 N N . GLU A 1 298 ? -36.466 -5.196 24.700 1.00 92.00 298 GLU A N 1
ATOM 2404 C CA . GLU A 1 298 ? -36.994 -6.275 25.549 1.00 92.00 298 GLU A CA 1
ATOM 2405 C C . GLU A 1 298 ? -38.502 -6.479 25.357 1.00 92.00 298 GLU A C 1
ATOM 2407 O O . GLU A 1 298 ? -38.948 -7.613 25.196 1.00 92.00 298 GLU A O 1
ATOM 2412 N N . ARG A 1 299 ? -39.284 -5.395 25.260 1.00 93.81 299 ARG A N 1
ATOM 2413 C CA . ARG A 1 299 ? -40.719 -5.473 24.952 1.00 93.81 299 ARG A CA 1
ATOM 2414 C C . ARG A 1 299 ? -40.972 -6.165 23.611 1.00 93.81 299 ARG A C 1
ATOM 2416 O O . ARG A 1 299 ? -41.774 -7.090 23.542 1.00 93.81 299 ARG A O 1
ATOM 2423 N N . ARG A 1 300 ? -40.253 -5.772 22.553 1.00 95.31 300 ARG A N 1
ATOM 2424 C CA . ARG A 1 300 ? -40.392 -6.407 21.232 1.00 95.31 300 ARG A CA 1
ATOM 2425 C C . ARG A 1 300 ? -39.980 -7.880 21.253 1.00 95.31 300 ARG A C 1
ATOM 2427 O O . ARG A 1 300 ? -40.588 -8.690 20.565 1.00 95.31 300 ARG A O 1
ATOM 2434 N N . ARG A 1 301 ? -38.971 -8.254 22.044 1.00 95.56 301 ARG A N 1
ATOM 2435 C CA . ARG A 1 301 ? -38.593 -9.663 22.229 1.00 95.56 301 ARG A CA 1
ATOM 2436 C C . ARG A 1 301 ? -39.708 -10.472 22.889 1.00 95.56 301 ARG A C 1
ATOM 2438 O O . ARG A 1 301 ? -39.969 -11.578 22.429 1.00 95.56 301 ARG A O 1
ATOM 2445 N N . GLN A 1 302 ? -40.367 -9.919 23.910 1.00 95.19 302 GLN A N 1
ATOM 2446 C CA . GLN A 1 302 ? -41.512 -10.551 24.576 1.00 95.19 302 GLN A CA 1
ATOM 2447 C C . GLN A 1 302 ? -42.701 -10.727 23.626 1.00 95.19 302 GLN A C 1
ATOM 2449 O O . GLN A 1 302 ? -43.260 -11.816 23.559 1.00 95.19 302 GLN A O 1
ATOM 2454 N N . GLU A 1 303 ? -43.039 -9.695 22.843 1.00 97.19 303 GLU A N 1
ATOM 2455 C CA . GLU A 1 303 ? -44.092 -9.757 21.813 1.00 97.19 303 GLU A CA 1
ATOM 2456 C C . GLU A 1 303 ? -43.809 -10.847 20.758 1.00 97.19 303 GLU A C 1
ATOM 2458 O O . GLU A 1 303 ? -44.734 -11.471 20.247 1.00 97.19 303 GLU A O 1
ATOM 2463 N N . LEU A 1 304 ? -42.530 -11.112 20.465 1.00 97.56 304 LEU A N 1
ATOM 2464 C CA . LEU A 1 304 ? -42.079 -12.175 19.559 1.00 97.56 304 LEU A CA 1
ATOM 2465 C C . LEU A 1 304 ? -41.881 -13.543 20.244 1.00 97.56 304 LEU A C 1
ATOM 2467 O O . LEU A 1 304 ? -41.418 -14.479 19.594 1.00 97.56 304 LEU A O 1
ATOM 2471 N N . GLY A 1 305 ? -42.171 -13.672 21.543 1.00 97.06 305 GLY A N 1
ATOM 2472 C CA . GLY A 1 305 ? -41.993 -14.919 22.298 1.00 97.06 305 GLY A CA 1
ATOM 2473 C C . GLY A 1 305 ? -40.533 -15.368 22.457 1.00 97.06 305 GLY A C 1
ATOM 2474 O O . GLY A 1 305 ? -40.268 -16.552 22.661 1.00 97.06 305 GLY A O 1
ATOM 2475 N N . LEU A 1 306 ? -39.567 -14.452 22.337 1.00 96.81 306 LEU A N 1
ATOM 2476 C CA . LEU A 1 306 ? -38.141 -14.772 22.432 1.00 96.81 306 LEU A CA 1
ATOM 2477 C C . LEU A 1 306 ? -37.685 -14.897 23.899 1.00 96.81 306 LEU A C 1
ATOM 2479 O O . LEU A 1 306 ? -38.134 -14.124 24.748 1.00 96.81 306 LEU A O 1
ATOM 2483 N N . PRO A 1 307 ? -36.731 -15.797 24.212 1.00 93.38 307 PRO A N 1
ATOM 2484 C CA . PRO A 1 307 ? -36.221 -15.966 25.573 1.00 93.38 307 PRO A CA 1
ATOM 2485 C C . PRO A 1 307 ? -35.474 -14.720 26.073 1.00 93.38 307 PRO A C 1
ATOM 2487 O O . PRO A 1 307 ? -34.963 -13.919 25.284 1.00 93.38 307 PRO A O 1
ATOM 2490 N N . ALA A 1 308 ? -35.354 -14.571 27.394 1.00 87.81 308 ALA A N 1
ATOM 2491 C CA . ALA A 1 308 ? -34.576 -13.489 27.995 1.00 87.81 308 ALA A CA 1
ATOM 2492 C C . ALA A 1 308 ? -33.096 -13.559 27.571 1.00 87.81 308 ALA A C 1
ATOM 2494 O O . ALA A 1 308 ? -32.502 -14.636 27.500 1.00 87.81 308 ALA A O 1
ATOM 2495 N N . VAL A 1 309 ? -32.487 -12.406 27.280 1.00 88.00 309 VAL A N 1
ATOM 2496 C CA . VAL A 1 309 ? -31.059 -12.341 26.934 1.00 88.00 309 VAL A CA 1
ATOM 2497 C C . VAL A 1 309 ? -30.227 -12.532 28.199 1.00 88.00 309 VAL A C 1
ATOM 2499 O O . VAL A 1 309 ? -30.437 -11.823 29.184 1.00 88.00 309 VAL A O 1
ATOM 2502 N N . SER A 1 310 ? -29.244 -13.434 28.155 1.00 88.50 310 SER A N 1
ATOM 2503 C CA . SER A 1 310 ? -28.298 -13.601 29.262 1.00 88.50 310 SER A CA 1
ATOM 2504 C C . SER A 1 310 ? -27.601 -12.275 29.600 1.00 88.50 310 SER A C 1
ATOM 2506 O O . SER A 1 310 ? -27.190 -11.514 28.709 1.00 88.50 310 SER A O 1
ATOM 2508 N N . LYS A 1 311 ? -27.502 -11.970 30.898 1.00 90.12 311 LYS A N 1
ATOM 2509 C CA . LYS A 1 311 ? -26.804 -10.776 31.378 1.00 90.12 311 LYS A CA 1
ATOM 2510 C C . LYS A 1 311 ? -25.293 -11.036 31.332 1.00 90.12 311 LYS A C 1
ATOM 2512 O O . LYS A 1 311 ? -24.857 -12.053 31.863 1.00 90.12 311 LYS A O 1
ATOM 2517 N N . PRO A 1 312 ? -24.502 -10.154 30.703 1.00 92.50 312 PRO A N 1
ATOM 2518 C CA . PRO A 1 312 ? -23.052 -10.287 30.706 1.00 92.50 312 PRO A CA 1
ATOM 2519 C C . PRO A 1 312 ? -22.477 -9.934 32.084 1.00 92.50 312 PRO A C 1
ATOM 2521 O O . PRO A 1 312 ? -23.077 -9.149 32.823 1.00 92.50 312 PRO A O 1
ATOM 2524 N N . ASP A 1 313 ? -21.292 -10.458 32.396 1.00 95.44 313 ASP A N 1
ATOM 2525 C CA . ASP A 1 313 ? -20.526 -10.031 33.566 1.00 95.44 313 ASP A CA 1
ATOM 2526 C C . ASP A 1 313 ? -19.822 -8.697 33.272 1.00 95.44 313 ASP A C 1
ATOM 2528 O O . ASP A 1 313 ? -18.811 -8.616 32.571 1.00 95.44 313 ASP A O 1
ATOM 2532 N N . VAL A 1 314 ? -20.390 -7.614 33.800 1.00 95.88 314 VAL A N 1
ATOM 2533 C CA . VAL A 1 314 ? -19.828 -6.269 33.639 1.00 95.88 314 VAL A CA 1
ATOM 2534 C C . VAL A 1 314 ? -18.515 -6.115 34.412 1.00 95.88 314 VAL A C 1
ATOM 2536 O O . VAL A 1 314 ? -17.602 -5.439 33.935 1.00 95.88 314 VAL A O 1
ATOM 2539 N N . ASN A 1 315 ? -18.380 -6.762 35.573 1.00 96.81 315 ASN A N 1
ATOM 2540 C CA . ASN A 1 315 ? -17.194 -6.639 36.418 1.00 96.81 315 ASN A CA 1
ATOM 2541 C C . ASN A 1 315 ? -15.976 -7.289 35.760 1.00 96.81 315 ASN A C 1
ATOM 2543 O O . ASN A 1 315 ? -14.878 -6.724 35.809 1.00 96.81 315 ASN A O 1
ATOM 2547 N N . GLU A 1 316 ? -16.169 -8.434 35.107 1.00 96.06 316 GLU A N 1
ATOM 2548 C CA . GLU A 1 316 ? -15.125 -9.105 34.334 1.00 96.06 316 GLU A CA 1
ATOM 2549 C C . GLU A 1 316 ? -14.587 -8.185 33.226 1.00 96.06 316 GLU A C 1
ATOM 2551 O O . GLU A 1 316 ? -13.385 -7.904 33.165 1.00 96.06 316 GLU A O 1
ATOM 2556 N N . ILE A 1 317 ? -15.479 -7.625 32.400 1.00 95.19 317 ILE A N 1
ATOM 2557 C CA . ILE A 1 317 ? -15.096 -6.731 31.297 1.00 95.19 317 ILE A CA 1
ATOM 2558 C C . ILE A 1 317 ? -14.401 -5.466 31.810 1.00 95.19 317 ILE A C 1
ATOM 2560 O O . ILE A 1 317 ? -13.367 -5.064 31.268 1.00 95.19 317 ILE A O 1
ATOM 2564 N N . GLN A 1 318 ? -14.909 -4.847 32.877 1.00 95.38 318 GLN A N 1
ATOM 2565 C CA . GLN A 1 318 ? -14.261 -3.678 33.475 1.00 95.38 318 GLN A CA 1
ATOM 2566 C C . GLN A 1 318 ? -12.864 -4.003 34.009 1.00 95.38 318 GLN A C 1
ATOM 2568 O O . GLN A 1 318 ? -11.939 -3.203 33.841 1.00 95.38 318 GLN A O 1
ATOM 2573 N N . THR A 1 319 ? -12.688 -5.176 34.619 1.00 96.75 319 THR A N 1
ATOM 2574 C CA . THR A 1 319 ? -11.389 -5.647 35.114 1.00 96.75 319 THR A CA 1
ATOM 2575 C C . THR A 1 319 ? -10.402 -5.833 33.963 1.00 96.75 319 THR A C 1
ATOM 2577 O O . THR A 1 319 ? -9.284 -5.319 34.030 1.00 96.75 319 THR A O 1
ATOM 2580 N N . LEU A 1 320 ? -10.826 -6.450 32.855 1.00 95.12 320 LEU A N 1
ATOM 2581 C CA . LEU A 1 320 ? -10.008 -6.572 31.643 1.00 95.12 320 LEU A CA 1
ATOM 2582 C C . LEU A 1 320 ? -9.603 -5.203 31.082 1.00 95.12 320 LEU A C 1
ATOM 2584 O O . LEU A 1 320 ? -8.434 -4.979 30.770 1.00 95.12 320 LEU A O 1
ATOM 2588 N N . PHE A 1 321 ? -10.537 -4.253 31.001 1.00 93.81 321 PHE A N 1
ATOM 2589 C CA . PHE A 1 321 ? -10.250 -2.906 30.499 1.00 93.81 321 PHE A CA 1
ATOM 2590 C C . PHE A 1 321 ? -9.243 -2.151 31.375 1.00 93.81 321 PHE A C 1
ATOM 2592 O O . PHE A 1 321 ? -8.390 -1.441 30.836 1.00 93.81 321 PHE A O 1
ATOM 2599 N N . ARG A 1 322 ? -9.321 -2.302 32.705 1.00 93.88 322 ARG A N 1
ATOM 2600 C CA . ARG A 1 322 ? -8.354 -1.723 33.654 1.00 93.88 322 ARG A CA 1
ATOM 2601 C C . ARG A 1 322 ? -6.973 -2.360 33.491 1.00 93.88 322 ARG A C 1
ATOM 2603 O O . ARG A 1 322 ? -5.988 -1.634 33.365 1.00 93.88 322 ARG A O 1
ATOM 2610 N N . ASN A 1 323 ? -6.907 -3.688 33.398 1.00 94.81 323 ASN A N 1
ATOM 2611 C CA . ASN A 1 323 ? -5.651 -4.430 33.239 1.00 94.81 323 ASN A CA 1
ATOM 2612 C C . ASN A 1 323 ? -4.950 -4.123 31.907 1.00 94.81 323 ASN A C 1
ATOM 2614 O O . ASN A 1 323 ? -3.727 -4.028 31.855 1.00 94.81 323 ASN A O 1
ATOM 2618 N N . LEU A 1 324 ? -5.717 -3.903 30.836 1.00 91.56 324 LEU A N 1
ATOM 2619 C CA . LEU A 1 324 ? -5.197 -3.504 29.523 1.00 91.56 324 LEU A CA 1
ATOM 2620 C C . LEU A 1 324 ? -4.908 -1.993 29.415 1.00 91.56 324 LEU A C 1
ATOM 2622 O O . LEU A 1 324 ? -4.459 -1.524 28.367 1.00 91.56 324 LEU A O 1
ATOM 2626 N N . GLY A 1 325 ? -5.186 -1.210 30.464 1.00 88.69 325 GLY A N 1
ATOM 2627 C CA . GLY A 1 325 ? -5.000 0.244 30.484 1.00 88.69 325 GLY A CA 1
ATOM 2628 C C . GLY A 1 325 ? -5.923 1.015 29.531 1.00 88.69 325 GLY A C 1
ATOM 2629 O O . GLY A 1 325 ? -5.644 2.169 29.198 1.00 88.69 325 GLY A O 1
ATOM 2630 N N . ILE A 1 326 ? -7.014 0.396 29.069 1.00 87.69 326 ILE A N 1
ATOM 2631 C CA . ILE A 1 326 ? -7.992 1.012 28.160 1.00 87.69 326 ILE A CA 1
ATOM 2632 C C . ILE A 1 326 ? -8.786 2.095 28.897 1.00 87.69 326 ILE A C 1
ATOM 2634 O O . ILE A 1 326 ? -9.061 3.149 28.324 1.00 87.69 326 ILE A O 1
ATOM 2638 N N . ASN A 1 327 ? -9.098 1.880 30.179 1.00 82.94 327 ASN A N 1
ATOM 2639 C CA . ASN A 1 327 ? -9.821 2.844 31.015 1.00 82.94 327 ASN A CA 1
ATOM 2640 C C . ASN A 1 327 ? -9.135 4.221 31.042 1.00 82.94 327 ASN A C 1
ATOM 2642 O O . ASN A 1 327 ? -9.797 5.235 30.839 1.00 82.94 327 ASN A O 1
ATOM 2646 N N . LYS A 1 328 ? -7.801 4.252 31.162 1.00 83.44 328 LYS A N 1
ATOM 2647 C CA . LYS A 1 328 ? -7.011 5.493 31.149 1.00 83.44 328 LYS A CA 1
ATOM 2648 C C . LYS A 1 328 ? -7.234 6.279 29.855 1.00 83.44 328 LYS A C 1
ATOM 2650 O O . LYS A 1 328 ? -7.435 7.488 29.887 1.00 83.44 328 LYS A O 1
ATOM 2655 N N . LYS A 1 329 ? -7.285 5.588 28.710 1.00 79.88 329 LYS A N 1
ATOM 2656 C CA . LYS A 1 329 ? -7.561 6.215 27.405 1.00 79.88 329 LYS A CA 1
ATOM 2657 C C . LYS A 1 329 ? -8.989 6.757 27.303 1.00 79.88 329 LYS A C 1
ATOM 2659 O O . LYS A 1 329 ? -9.204 7.783 26.668 1.00 79.88 329 LYS A O 1
ATOM 2664 N N . LEU A 1 330 ? -9.961 6.085 27.923 1.00 78.31 330 LEU A N 1
ATOM 2665 C CA . LEU A 1 330 ? -11.352 6.550 27.976 1.00 78.31 330 LEU A CA 1
ATOM 2666 C C . LEU A 1 330 ? -11.531 7.768 28.890 1.00 78.31 330 LEU A C 1
ATOM 2668 O O . LEU A 1 330 ? -12.407 8.594 28.628 1.00 78.31 330 LEU A O 1
ATOM 2672 N N . GLU A 1 331 ? -10.736 7.869 29.954 1.00 73.88 331 GLU A N 1
ATOM 2673 C CA . GLU A 1 331 ? -10.738 8.982 30.908 1.00 73.88 331 GLU A CA 1
ATOM 2674 C C . GLU A 1 331 ? -10.070 10.236 30.337 1.00 73.88 331 GLU A C 1
ATOM 2676 O O . GLU A 1 331 ? -10.626 11.322 30.473 1.00 73.88 331 GLU A O 1
ATOM 2681 N N . MET A 1 332 ? -8.959 10.092 29.606 1.00 63.28 332 MET A N 1
ATOM 2682 C CA . MET A 1 332 ? -8.261 11.212 28.949 1.00 63.28 332 MET A CA 1
ATOM 2683 C C . MET A 1 332 ? -9.140 11.993 27.960 1.00 63.28 332 MET A C 1
ATOM 2685 O O . MET A 1 332 ? -8.888 13.164 27.708 1.00 63.28 332 MET A O 1
ATOM 2689 N N . ARG A 1 333 ? -10.193 11.370 27.417 1.00 67.88 333 ARG A N 1
ATOM 2690 C CA . ARG A 1 333 ? -11.151 11.996 26.489 1.00 67.88 333 ARG A CA 1
ATOM 2691 C C . ARG A 1 333 ? -12.414 12.541 27.182 1.00 67.88 333 ARG A C 1
ATOM 2693 O O . ARG A 1 333 ? -13.353 12.939 26.507 1.00 67.88 333 ARG A O 1
ATOM 2700 N N . LYS A 1 334 ? -12.494 12.518 28.525 1.00 56.91 334 LYS A N 1
ATOM 2701 C CA . LYS A 1 334 ? -13.598 13.150 29.283 1.00 56.91 334 LYS A CA 1
ATOM 2702 C C . LYS A 1 334 ? -13.467 14.675 29.375 1.00 56.91 334 LYS A C 1
ATOM 2704 O O . LYS A 1 334 ? -14.460 15.318 29.697 1.00 56.91 334 LYS A O 1
ATOM 2709 N N . GLN A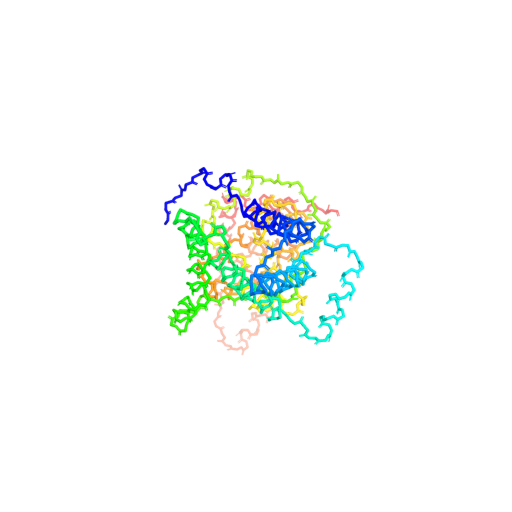 1 335 ? -12.289 15.240 29.116 1.00 40.62 335 GLN A N 1
ATOM 2710 C CA . GLN A 1 335 ? -12.113 16.690 29.066 1.00 40.62 335 GLN A CA 1
ATOM 2711 C C . GLN A 1 335 ? -12.568 17.201 27.690 1.00 40.62 335 GLN A C 1
ATOM 2713 O O . GLN A 1 335 ? -12.095 16.667 26.683 1.00 40.62 335 GLN A O 1
ATOM 2718 N N . PRO A 1 336 ? -13.511 18.159 27.625 1.00 36.34 336 PRO A N 1
ATOM 2719 C CA . PRO A 1 336 ? -13.866 18.788 26.362 1.00 36.34 336 PRO A CA 1
ATOM 2720 C C . PRO A 1 336 ? -12.628 19.494 25.794 1.00 36.34 336 PRO A C 1
ATOM 2722 O O . PRO A 1 336 ? -11.868 20.101 26.550 1.00 36.34 336 PRO A O 1
ATOM 2725 N N . VAL A 1 337 ? -12.422 19.355 24.483 1.00 41.06 337 VAL A N 1
ATOM 2726 C CA . VAL A 1 337 ? -11.533 20.239 23.713 1.00 41.06 337 VAL A CA 1
ATOM 2727 C C . VAL A 1 337 ? -12.195 21.601 23.599 1.00 41.06 337 VAL A C 1
ATOM 2729 O O . VAL A 1 337 ? -13.423 21.609 23.343 1.00 41.06 337 VAL A O 1
#

Sequence (337 aa):
MIKIKAIESNFSLDWLNAFHRYMATTALIFGSVHYFLLRIGGDFEVIQMRTGNFGWASFVLLMVLAIIFMYNSLERKIGKLRAAAYNMKFKYSVNKVLHNLLIVSLSLIFVHTIISFTSRGSIIMRGVYFFFFGITFIGWFYHKIIRRFRANNDPYLYRKASWDDVSSEIISEKNKKWALGLIRSNPSLYPCLQCGICTAECPVSVVTKGAYNPRRNILATLSQYKDFLLEGEEFVIWGCTTCHTCDEVCPQDIKLTKLFTSLKNQSIAQNKGPDFVFKQARAIFDNAKAIPSQLAIERRRQELGLPAVSKPDVNEIQTLFRNLGINKKLEMRKQPV

InterPro domains:
  IPR009051 Alpha-helical ferredoxin [G3DSA:1.10.1060.10] (147-278)
  IPR017896 4Fe-4S ferredoxin-type, iron-sulphur binding domain [PF13183] (189-254)
  IPR017896 4Fe-4S ferredoxin-type, iron-sulphur binding domain [PS51379] (181-212)
  IPR017900 4Fe-4S ferredoxin, iron-sulphur binding, conserved site [PS00198] (240-251)

Organism: NCBI:txid412755

pLDDT: mean 79.46, std 16.51, range [35.06, 97.56]

Secondary structure (DSSP, 8-state):
----HHHHHHS-HHHHHHHHHHHHHHHHHHHHHHHHHHHHH----HHHHHHHHHHHHHHHHHHHHHHHHH-TTS-HHHHHHHHHHHHTT--HHHHHHHHHHHHHHHHHHHHHHHHSHHHHT-HHHHHHHHHHHHHHHHHHHIIIIIHHHHHHTS-------TT----TT--PPP-HHHHHHHHHH-GGGTT-----HHHHT-HHHHHTTTSS-HHHHHHHHHTT-HHHHHTS-HHHHHT-----HHHHT-TT---HHHHHHHHHHHHHHTT-S-HHHHHHHHHHHHHSSSS---HHHHHHHHHTTPPPPPPP-HHHHHHHHHHTTHHHHHHHTSS--

Mean predicted aligned error: 13.73 Å

Solvent-accessible surface area (backbone atoms only — not comparable to full-atom values): 19225 Å² total; per-residue (Å²): 133,89,83,56,67,67,51,66,74,69,59,37,71,68,51,53,54,48,50,55,50,51,52,52,53,51,49,53,52,53,53,51,51,51,57,52,57,52,74,76,73,61,95,68,59,70,66,55,52,52,38,42,52,52,16,50,51,47,36,52,53,46,48,53,50,41,47,74,76,70,47,88,84,63,58,80,75,54,51,55,56,54,52,51,39,42,75,72,65,59,47,55,67,52,59,52,48,49,63,55,49,46,57,55,23,51,49,39,38,49,54,35,54,55,71,26,72,74,23,67,79,25,73,65,53,41,51,55,53,51,49,58,50,43,57,52,48,50,51,48,44,41,63,64,47,54,44,46,61,50,28,81,80,36,92,54,71,81,43,61,49,85,56,75,74,80,72,84,83,72,85,49,72,69,35,62,72,60,30,51,52,55,40,66,80,34,62,53,56,74,72,65,77,78,40,26,44,46,30,63,68,26,68,56,17,59,77,50,70,34,75,36,41,62,49,57,53,52,47,32,46,77,68,14,29,52,45,59,55,68,68,40,61,63,51,71,54,66,53,64,82,73,81,48,56,44,30,76,68,30,60,65,63,26,58,48,54,59,47,47,51,53,51,50,52,50,22,46,75,69,71,60,52,64,68,67,60,54,53,41,51,46,37,26,48,76,56,49,24,76,73,66,90,45,74,72,56,55,51,53,34,55,77,68,71,48,80,86,78,83,80,67,64,36,67,60,48,38,50,52,33,53,76,72,49,48,50,60,62,61,55,70,65,67,60,84,129

Radius of gyration: 28.3 Å; Cα contacts (8 Å, |Δi|>4): 283; chains: 1; bounding box: 79×44×82 Å

Foldseek 3Di:
DDDDPVCLVPVAPVNVVVVVVVVLVVCLVVLVVVLVVCVVDDDDDPVLNVLSVVLNVQLNVLSVVLCLAPPPPDDPVSVVVNVVVVVVVPAPVVNVVSVLCNLVSLVSVLVSQCPDPVNVPDPVSNVVSCVVNVVVVCVSCCLPPVVVVVCVVAVQDADAHRQPDPPPPDPDDADPVVLVVLCVQFVLLVPCPLRQVLLVQDPLNVVVVNPAGLSVVSVCSSRRVLCCLQVNDLCNLVVDPLPCPSQVSHSSNGSSSSSSVVSQVVSLVVVNHDPLVLVQVVCCLQQVDSDHDDPVNVVVCVVVVHDDDDGDDNVVSNVVCVVVVVVVSSVVVPDDD